Protein AF-A0A553RCW5-F1 (afdb_monomer)

Sequence (327 aa):
MVTLSLAHLLLARPAFRVLSLTDNYTSRGWFSVLAIMSCCDQRCGLITGAVIGVLIAALGGILIPVGDMVIEKTVFKETVLENGTLAFDTWTSVGTPIYRQFWIFDVQNAEDVQRTGEKPVLVQKGPYTYKIRFIPKRDITFNGNNTVSFLLPAGATFEPSMSVGTEEDVFTSLNLAVAGLYGMLGHKMANILIERVKANLFQNRTVKELLWGYKDPVLNTMIGVFYPYNDTTDGPYTVFTGYDDIQKVATIERWQGESSLKYWNNSYCDMINGTGKLITFNLKWLLFPPLPGQERDPILLFFRYLQILSDKHVDVELSRVHSSLKS

Secondary structure (DSSP, 8-state):
-----S-SSS-------------------S--SS---S---HHHHHHHHHHHHHHHHHHHHHHHHHHHHHHHHHHHHHHS--TT-HHHHHHHS-SS-EEEEEEEEEETTHHHHHHH-PPPPEEEEEEEEEEE--SPPEEEEEETTTEEEEEEE--EEE-GGGSSS-TT-EEEEE-HHHHHHHHHS-HHHHHHHHHHHT--SEEEEEHHHHHH-EE-TTT-SEE-TT-S-TT-EEEEEEEE-SSS-GGGTTBEEEETTBSB-SSSSSTTTTB--SB-TTTS--HHHHH-PPPTT---PPEEETTTTEEEPP------------SSS--

Solvent-accessible surface area (backbone atoms only — not comparable to full-atom values): 19979 Å² total; per-residue (Å²): 140,84,83,88,79,94,81,79,86,86,84,81,82,89,79,89,77,92,79,86,88,86,83,91,81,89,78,90,88,83,81,76,85,80,63,70,79,75,88,66,55,81,64,50,57,52,51,53,51,49,52,51,51,51,52,51,51,52,50,48,67,50,46,52,61,53,48,52,54,52,50,50,52,52,52,53,62,39,56,20,54,43,96,92,20,66,39,28,53,48,65,40,40,58,92,65,91,43,74,48,72,43,71,48,63,29,44,76,43,57,66,47,32,72,74,75,65,46,85,80,45,70,45,80,48,60,40,48,26,24,45,30,64,80,57,48,57,37,80,75,43,81,45,98,81,49,28,36,33,31,31,42,50,36,49,74,43,81,36,64,94,67,24,75,59,61,56,75,48,73,36,36,36,77,25,64,69,59,59,46,36,52,74,76,31,60,63,71,61,29,50,56,52,37,63,74,68,66,62,56,67,55,41,78,40,27,47,45,31,49,42,61,32,37,76,37,88,87,76,74,40,78,49,29,80,45,45,85,40,67,87,37,67,50,60,47,35,29,22,30,18,18,74,89,44,65,91,43,40,51,21,42,59,26,50,67,86,33,59,49,59,86,85,47,102,37,76,79,64,14,44,56,61,41,34,39,45,89,82,38,68,59,57,64,68,76,76,44,78,78,66,93,87,67,81,75,75,70,42,34,36,83,94,56,79,42,78,46,72,85,86,76,94,76,88,81,79,91,76,81,94,81,85,86,88,84,131

Foldseek 3Di:
DDDDDPDPDPDDDDDDDDDDDDDDDDDDDPCPPPPPDPDDDPVVVVVVVVVVVVVVVVVVVVCVVVVVVVCVVVLLVQCFCDPPHPNVVCLQAPPDWDKDWDKDWFWDPQVCCQPVVDDTDTDIAKGFMWTWRRHGWPPWDQDPVQKIWTKRAFDIDTDCVRMPDDQQDKGKDFDPVLVVLVVVDPPVVSVVLCVVQVDGRIDIDGNCCAACWDQDPSVSDTDHPCPPGHRDMFFRWMAHRCNVHVVRHQWTCDGNNDQFAPPDPDRVFRGRGAHQCVSGVPSCVVSDDDDPPDQDAWHFHDPTTDTDHDDDDDDDPPPDPPPDPDD

Mean predicted aligned error: 15.26 Å

Nearest PDB structures (foldseek):
  5lgd-assembly1_A  TM=9.063E-01  e=6.378E-25  Homo sapiens
  4f7b-assembly3_D  TM=8.737E-01  e=7.182E-19  Homo sapiens
  4f7b-assembly4_F  TM=8.845E-01  e=2.208E-17  Homo sapiens
  4tw0-assembly2_B  TM=8.668E-01  e=1.038E-17  Homo sapiens
  4f7b-assembly3_C  TM=8.627E-01  e=4.696E-17  Homo sapiens

Structure (mmCIF, N/CA/C/O backbone):
data_AF-A0A553RCW5-F1
#
_entry.id   AF-A0A553RCW5-F1
#
loop_
_atom_site.group_PDB
_atom_site.id
_atom_site.type_symbol
_atom_site.label_atom_id
_atom_site.label_alt_id
_atom_site.label_comp_id
_atom_site.label_asym_id
_atom_site.label_entity_id
_atom_site.label_seq_id
_atom_site.pdbx_PDB_ins_code
_atom_site.Cartn_x
_atom_site.Cartn_y
_atom_site.Cartn_z
_atom_site.occupancy
_atom_site.B_iso_or_equiv
_atom_site.auth_seq_id
_atom_site.auth_comp_id
_atom_site.auth_asym_id
_atom_site.auth_atom_id
_atom_site.pdbx_PDB_model_num
ATOM 1 N N . MET A 1 1 ? -1.861 -4.013 -43.168 1.00 32.38 1 MET A N 1
ATOM 2 C CA . MET A 1 1 ? -1.764 -5.081 -44.190 1.00 32.38 1 MET A CA 1
ATOM 3 C C . MET A 1 1 ? -0.296 -5.467 -44.245 1.00 32.38 1 MET A C 1
ATOM 5 O O . MET A 1 1 ? 0.486 -4.615 -44.611 1.00 32.38 1 MET A O 1
ATOM 9 N N . VAL A 1 2 ? 0.186 -6.612 -43.778 1.00 31.73 2 VAL A N 1
ATOM 10 C CA . VAL A 1 2 ? -0.384 -7.961 -43.707 1.00 31.73 2 VAL A CA 1
ATOM 11 C C . VAL A 1 2 ? 0.092 -8.636 -42.411 1.00 31.73 2 VAL A C 1
ATOM 13 O O . VAL A 1 2 ? 1.212 -8.431 -41.959 1.00 31.73 2 VAL A O 1
ATOM 16 N N . THR A 1 3 ? -0.829 -9.377 -41.808 1.00 30.89 3 THR A N 1
ATOM 17 C CA . THR A 1 3 ? -0.732 -10.259 -40.640 1.00 30.89 3 THR A CA 1
ATOM 18 C C . THR A 1 3 ? -0.166 -11.644 -41.008 1.00 30.89 3 THR A C 1
ATOM 20 O O . THR A 1 3 ? -0.041 -11.954 -42.186 1.00 30.89 3 THR A O 1
ATOM 23 N N . LEU A 1 4 ? 0.030 -12.494 -39.985 1.00 30.92 4 LEU A N 1
ATOM 24 C CA . LEU A 1 4 ? 0.333 -13.944 -39.973 1.00 30.92 4 LEU 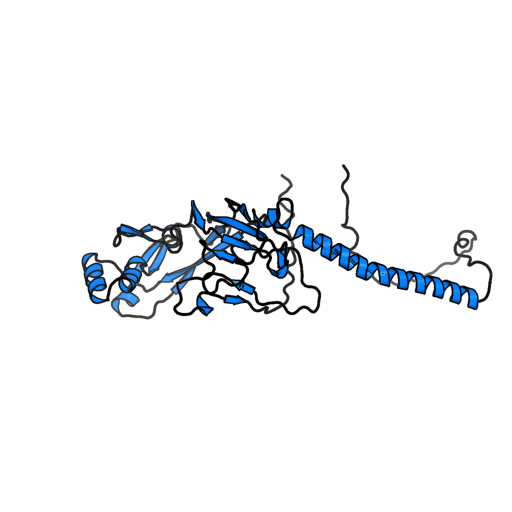A CA 1
ATOM 25 C C . LEU A 1 4 ? 1.820 -14.326 -39.889 1.00 30.92 4 LEU A C 1
ATOM 27 O O . LEU A 1 4 ? 2.643 -13.808 -40.621 1.00 30.92 4 LEU A O 1
ATOM 31 N N . SER A 1 5 ? 2.243 -15.318 -39.103 1.00 33.62 5 SER A N 1
ATOM 32 C CA . SER A 1 5 ? 1.632 -16.108 -38.023 1.00 33.62 5 SER A CA 1
ATOM 33 C C . SER A 1 5 ? 2.756 -17.018 -37.515 1.00 33.62 5 SER A C 1
ATOM 35 O O . SER A 1 5 ? 3.187 -17.918 -38.231 1.00 33.62 5 SER A O 1
ATOM 37 N N . LEU A 1 6 ? 3.247 -16.790 -36.296 1.00 29.03 6 LEU A N 1
ATOM 38 C CA . LEU A 1 6 ? 4.278 -17.613 -35.646 1.00 29.03 6 LEU A CA 1
ATOM 39 C C . LEU A 1 6 ? 3.663 -18.798 -34.864 1.00 29.03 6 LEU A C 1
ATOM 41 O O . LEU A 1 6 ? 4.222 -19.263 -33.878 1.00 29.03 6 LEU A O 1
ATOM 45 N N . ALA A 1 7 ? 2.479 -19.269 -35.271 1.00 30.03 7 ALA A N 1
ATOM 46 C CA . ALA A 1 7 ? 1.642 -20.182 -34.488 1.00 30.03 7 ALA A CA 1
ATOM 47 C C . ALA A 1 7 ? 1.600 -21.631 -35.016 1.00 30.03 7 ALA A C 1
ATOM 49 O O . ALA A 1 7 ? 0.604 -22.322 -34.817 1.00 30.03 7 ALA A O 1
ATOM 50 N N . HIS A 1 8 ? 2.635 -22.117 -35.712 1.00 31.48 8 HIS A N 1
ATOM 51 C CA . HIS A 1 8 ? 2.615 -23.468 -36.313 1.00 31.48 8 HIS A CA 1
ATOM 52 C C . HIS A 1 8 ? 3.785 -24.397 -35.963 1.00 31.48 8 HIS A C 1
ATOM 54 O O . HIS A 1 8 ? 3.904 -25.458 -36.564 1.00 31.48 8 HIS A O 1
ATOM 60 N N . LEU A 1 9 ? 4.619 -24.071 -34.969 1.00 31.52 9 LEU A N 1
ATOM 61 C CA . LEU A 1 9 ? 5.839 -24.851 -34.699 1.00 31.52 9 LEU A CA 1
ATOM 62 C C . LEU A 1 9 ? 5.860 -25.678 -33.403 1.00 31.52 9 LEU A C 1
ATOM 64 O O . LEU A 1 9 ? 6.899 -26.244 -33.087 1.00 31.52 9 LEU A O 1
ATOM 68 N N . LEU A 1 10 ? 4.746 -25.821 -32.671 1.00 30.84 10 LEU A N 1
ATOM 69 C CA . LEU A 1 10 ? 4.762 -26.507 -31.362 1.00 30.84 10 LEU A CA 1
ATOM 70 C C . LEU A 1 10 ? 3.730 -27.625 -31.142 1.00 30.84 10 LEU A C 1
ATOM 72 O O . LEU A 1 10 ? 3.484 -28.000 -30.000 1.00 30.84 10 LEU A O 1
ATOM 76 N N . LEU A 1 11 ? 3.169 -28.236 -32.190 1.00 35.81 11 LEU A N 1
ATOM 77 C CA . LEU A 1 11 ? 2.331 -29.433 -32.019 1.00 35.81 11 LEU A CA 1
ATOM 78 C C . LEU A 1 11 ? 2.599 -30.493 -33.092 1.00 35.81 11 LEU A C 1
ATOM 80 O O . LEU A 1 11 ? 1.848 -30.628 -34.051 1.00 35.81 11 LEU A O 1
ATOM 84 N N . ALA A 1 12 ? 3.635 -31.306 -32.888 1.00 29.41 12 ALA A N 1
ATOM 85 C CA . ALA A 1 12 ? 3.723 -32.621 -33.518 1.00 29.41 12 ALA A CA 1
ATOM 86 C C . ALA A 1 12 ? 4.446 -33.608 -32.587 1.00 29.41 12 ALA A C 1
ATOM 88 O O . ALA A 1 12 ? 5.670 -33.686 -32.548 1.00 29.41 12 ALA A O 1
ATOM 89 N N . ARG A 1 13 ? 3.664 -34.369 -31.809 1.00 33.19 13 ARG A N 1
ATOM 90 C CA . ARG A 1 13 ? 4.118 -35.608 -31.156 1.00 33.19 13 ARG A CA 1
ATOM 91 C C . ARG A 1 13 ? 4.344 -36.673 -32.242 1.00 33.19 13 ARG A C 1
ATOM 93 O O . ARG A 1 13 ? 3.462 -36.813 -33.090 1.00 33.19 13 ARG A O 1
ATOM 100 N N . PRO A 1 14 ? 5.418 -37.479 -32.222 1.00 32.50 14 PRO A N 1
ATOM 101 C CA . PRO A 1 14 ? 5.536 -38.587 -33.158 1.00 32.50 14 PRO A CA 1
ATOM 102 C C . PRO A 1 14 ? 4.739 -39.788 -32.629 1.00 32.50 14 PRO A C 1
ATOM 104 O O . PRO A 1 14 ? 5.109 -40.417 -31.639 1.00 32.50 14 PRO A O 1
ATOM 107 N N . ALA A 1 15 ? 3.622 -40.106 -33.284 1.00 31.73 15 ALA A N 1
ATOM 108 C CA . ALA A 1 15 ? 2.921 -41.371 -33.105 1.00 31.73 15 ALA A CA 1
ATOM 109 C C . ALA A 1 15 ? 3.567 -42.430 -34.013 1.00 31.73 15 ALA A C 1
ATOM 111 O O . ALA A 1 15 ? 3.466 -42.360 -35.236 1.00 31.73 15 ALA A O 1
ATOM 112 N N . PHE A 1 16 ? 4.230 -43.417 -33.412 1.00 30.61 16 PHE A N 1
ATOM 113 C CA . PHE A 1 16 ? 4.666 -44.633 -34.096 1.00 30.61 16 PHE A CA 1
ATOM 114 C C . PHE A 1 16 ? 3.436 -45.485 -34.445 1.00 30.61 16 PHE A C 1
ATOM 116 O O . PHE A 1 16 ? 2.698 -45.901 -33.551 1.00 30.61 16 PHE A O 1
ATOM 123 N N . ARG A 1 17 ? 3.222 -45.787 -35.732 1.00 26.34 17 ARG A N 1
ATOM 124 C CA . ARG A 1 17 ? 2.289 -46.840 -36.159 1.00 26.34 17 ARG A CA 1
ATOM 125 C C . ARG A 1 17 ? 2.885 -47.627 -37.321 1.00 26.34 17 ARG A C 1
ATOM 127 O O . ARG A 1 17 ? 3.104 -47.097 -38.404 1.00 26.34 17 ARG A O 1
ATOM 134 N N . VAL A 1 18 ? 3.161 -48.896 -37.046 1.00 34.53 18 VAL A N 1
ATOM 135 C CA . VAL A 1 18 ? 3.594 -49.922 -37.997 1.00 34.53 18 VAL A CA 1
ATOM 136 C C . VAL A 1 18 ? 2.397 -50.305 -38.869 1.00 34.53 18 VAL A C 1
ATOM 138 O O . VAL A 1 18 ? 1.350 -50.660 -38.331 1.00 34.53 18 VAL A O 1
ATOM 141 N N . LEU A 1 19 ? 2.546 -50.254 -40.194 1.00 27.91 19 LEU A N 1
ATOM 142 C CA . LEU A 1 19 ? 1.622 -50.881 -41.142 1.00 27.91 19 LEU A CA 1
ATOM 143 C C . LEU A 1 19 ? 2.425 -51.691 -42.165 1.00 27.91 19 LEU A C 1
ATOM 145 O O . LEU A 1 19 ? 3.356 -51.191 -42.793 1.00 27.91 19 LEU A O 1
ATOM 149 N N . SER A 1 20 ? 2.067 -52.969 -42.248 1.00 27.97 20 SER A N 1
ATOM 150 C CA . SER A 1 20 ? 2.643 -54.012 -43.090 1.00 27.97 20 SER A CA 1
ATOM 151 C C . SER A 1 20 ? 2.300 -53.813 -44.566 1.00 27.97 20 SER A C 1
ATOM 153 O O . SER A 1 20 ? 1.152 -53.535 -44.907 1.00 27.97 20 SER A O 1
ATOM 155 N N . LEU A 1 21 ? 3.291 -54.025 -45.430 1.00 30.61 21 LEU A N 1
ATOM 156 C CA . LEU A 1 21 ? 3.161 -54.067 -46.885 1.00 30.61 21 LEU A CA 1
ATOM 157 C C . LEU A 1 21 ? 2.676 -55.443 -47.358 1.00 30.61 21 LEU A C 1
ATOM 159 O O . LEU A 1 21 ? 3.329 -56.445 -47.077 1.00 30.61 21 LEU A O 1
ATOM 163 N N . THR A 1 22 ? 1.628 -55.460 -48.178 1.00 36.62 22 THR A N 1
ATOM 164 C CA . THR A 1 22 ? 1.432 -56.450 -49.248 1.00 36.62 22 THR A CA 1
ATOM 165 C C . THR A 1 22 ? 0.834 -55.724 -50.450 1.00 36.62 22 THR A C 1
ATOM 167 O O . THR A 1 22 ? -0.303 -55.272 -50.385 1.00 36.62 22 THR A O 1
ATOM 170 N N . ASP A 1 23 ? 1.630 -55.495 -51.496 1.00 30.03 23 ASP A N 1
ATOM 171 C CA . ASP A 1 23 ? 1.423 -56.141 -52.799 1.00 30.03 23 ASP A CA 1
ATOM 172 C C . ASP A 1 23 ? 2.327 -55.557 -53.896 1.00 30.03 23 ASP A C 1
ATOM 174 O O . ASP A 1 23 ? 2.522 -54.350 -54.043 1.00 30.03 23 ASP A O 1
ATOM 178 N N . ASN A 1 24 ? 2.895 -56.485 -54.663 1.00 31.73 24 ASN A N 1
ATOM 179 C CA . ASN A 1 24 ? 3.647 -56.279 -55.893 1.00 31.73 24 ASN A CA 1
ATOM 180 C C . ASN A 1 24 ? 2.725 -55.759 -57.006 1.00 31.73 24 ASN A C 1
ATOM 182 O O . ASN A 1 24 ? 1.732 -56.412 -57.303 1.00 31.73 24 ASN A O 1
ATOM 186 N N . TYR A 1 25 ? 3.132 -54.716 -57.734 1.00 29.50 25 TYR A N 1
ATOM 187 C CA . TYR A 1 25 ? 3.473 -54.859 -59.157 1.00 29.50 25 TYR A CA 1
ATOM 188 C C . TYR A 1 25 ? 4.199 -53.618 -59.698 1.00 29.50 25 TYR A C 1
ATOM 190 O O . TYR A 1 25 ? 3.931 -52.468 -59.365 1.00 29.50 25 TYR A O 1
ATOM 198 N N . THR A 1 26 ? 5.170 -53.931 -60.536 1.00 37.69 26 THR A N 1
ATOM 199 C CA . THR A 1 26 ? 6.136 -53.125 -61.273 1.00 37.69 26 THR A CA 1
ATOM 200 C C . THR A 1 26 ? 5.535 -52.038 -62.169 1.00 37.69 26 THR A C 1
ATOM 202 O O . THR A 1 26 ? 4.685 -52.326 -63.000 1.00 37.69 26 THR A O 1
ATOM 205 N N . SER A 1 27 ? 6.104 -50.825 -62.130 1.00 31.06 27 SER A N 1
ATOM 206 C CA . SER A 1 27 ? 6.389 -50.024 -63.336 1.00 31.06 27 SER A CA 1
ATOM 207 C C . SER A 1 27 ? 7.129 -48.726 -62.990 1.00 31.06 27 SER A C 1
ATOM 209 O O . SER A 1 27 ? 6.536 -47.740 -62.567 1.00 31.06 27 SER A O 1
ATOM 211 N N . ARG A 1 28 ? 8.450 -48.759 -63.202 1.00 43.09 28 ARG A N 1
ATOM 212 C CA . ARG A 1 28 ? 9.263 -47.724 -63.871 1.00 43.09 28 ARG A CA 1
ATOM 213 C C . ARG A 1 28 ? 8.712 -46.287 -63.852 1.00 43.09 28 ARG A C 1
ATOM 215 O O . ARG A 1 28 ? 7.772 -45.982 -64.578 1.00 43.09 28 ARG A O 1
ATOM 222 N N . GLY A 1 29 ? 9.424 -45.377 -63.178 1.00 37.19 29 GLY A N 1
ATOM 223 C CA . GLY A 1 29 ? 9.430 -43.975 -63.620 1.00 37.19 29 GLY A CA 1
ATOM 224 C C . GLY A 1 29 ? 9.689 -42.874 -62.594 1.00 37.19 29 GLY A C 1
ATOM 225 O O . GLY A 1 29 ? 9.772 -41.731 -63.017 1.00 37.19 29 GLY A O 1
ATOM 226 N N . TRP A 1 30 ? 9.794 -43.155 -61.290 1.00 32.03 30 TRP A N 1
ATOM 227 C CA . TRP A 1 30 ? 9.813 -42.077 -60.275 1.00 32.03 30 TRP A CA 1
ATOM 228 C C . TRP A 1 30 ? 10.927 -42.179 -59.214 1.00 32.03 30 TRP A C 1
ATOM 230 O O . TRP A 1 30 ? 10.931 -41.435 -58.240 1.00 32.03 30 TRP A O 1
ATOM 240 N N . PHE A 1 31 ? 11.935 -43.029 -59.436 1.00 32.47 31 PHE A N 1
ATOM 241 C CA . PHE A 1 31 ? 13.164 -43.095 -58.624 1.00 32.47 31 PHE A CA 1
ATOM 242 C C . PHE A 1 31 ? 14.377 -42.552 -59.392 1.00 32.47 31 PHE A C 1
ATOM 244 O O . PHE A 1 31 ? 15.394 -43.223 -59.540 1.00 32.47 31 PHE A O 1
ATOM 251 N N . SER A 1 32 ? 14.269 -41.336 -59.931 1.00 38.66 32 SER A N 1
ATOM 252 C CA . SER A 1 32 ? 15.338 -40.754 -60.762 1.00 38.66 32 SER A CA 1
ATOM 253 C C . SER A 1 32 ? 15.713 -39.318 -60.400 1.00 38.66 32 SER A C 1
ATOM 255 O O . SER A 1 32 ? 16.245 -38.602 -61.237 1.00 38.66 32 SER A O 1
ATOM 257 N N . VAL A 1 33 ? 15.499 -38.904 -59.145 1.00 41.56 33 VAL A N 1
ATOM 258 C CA . VAL A 1 33 ? 16.165 -37.702 -58.586 1.00 41.56 33 VAL A CA 1
ATOM 259 C C . VAL A 1 33 ? 16.952 -38.015 -57.301 1.00 41.56 33 VAL A C 1
ATOM 261 O O . VAL A 1 33 ? 17.732 -37.199 -56.830 1.00 41.56 33 VAL A O 1
ATOM 264 N N . LEU A 1 34 ? 16.854 -39.249 -56.790 1.00 45.16 34 LEU A N 1
ATOM 265 C CA . LEU A 1 34 ? 17.757 -39.810 -55.773 1.00 45.16 34 LEU A CA 1
ATOM 266 C C . LEU A 1 34 ? 18.680 -40.896 -56.356 1.00 45.16 34 LEU A C 1
ATOM 268 O O . LEU A 1 34 ? 19.167 -41.771 -55.645 1.00 45.16 34 LEU A O 1
ATOM 272 N N . ALA A 1 35 ? 18.945 -40.830 -57.664 1.00 37.47 35 ALA A N 1
ATOM 273 C CA . ALA A 1 35 ? 20.076 -41.519 -58.266 1.00 37.47 35 ALA A CA 1
ATOM 274 C C . ALA A 1 35 ? 21.318 -40.661 -58.018 1.00 37.47 35 ALA A C 1
ATOM 276 O O . ALA A 1 35 ? 21.657 -39.759 -58.781 1.00 37.47 35 ALA A O 1
ATOM 277 N N . ILE A 1 36 ? 21.920 -40.938 -56.867 1.00 46.19 36 ILE A N 1
ATOM 278 C CA . ILE A 1 36 ? 23.302 -40.658 -56.499 1.00 46.19 36 ILE A CA 1
ATOM 279 C C . ILE A 1 36 ? 24.164 -40.601 -57.763 1.00 46.19 36 ILE A C 1
ATOM 281 O O . ILE A 1 36 ? 24.245 -41.575 -58.514 1.00 46.19 36 ILE A O 1
ATOM 285 N N . MET A 1 37 ? 24.782 -39.437 -57.980 1.00 41.22 37 MET A N 1
ATOM 286 C CA . MET A 1 37 ? 25.930 -39.265 -58.862 1.00 41.22 37 MET A CA 1
ATOM 287 C C . MET A 1 37 ? 26.810 -40.515 -58.803 1.00 41.22 37 MET A C 1
ATOM 289 O O . MET A 1 37 ? 27.326 -40.877 -57.747 1.00 41.22 37 MET A O 1
ATOM 293 N N . SER A 1 38 ? 26.920 -41.167 -59.957 1.00 41.38 38 SER A N 1
ATOM 294 C CA . SER A 1 38 ? 27.776 -42.314 -60.230 1.00 41.38 38 SER A CA 1
ATOM 295 C C . SER A 1 38 ? 29.130 -42.185 -59.524 1.00 41.38 38 SER A C 1
ATOM 297 O O . SER A 1 38 ? 29.753 -41.127 -59.580 1.00 41.38 38 SER A O 1
ATOM 299 N N . CYS A 1 39 ? 29.547 -43.268 -58.860 1.00 49.22 39 CYS A N 1
ATOM 300 C CA . CYS A 1 39 ? 30.799 -43.445 -58.124 1.00 49.22 39 CYS A CA 1
ATOM 301 C C . CYS A 1 39 ? 31.926 -42.471 -58.506 1.00 49.22 39 CYS A C 1
ATOM 303 O O . CYS A 1 39 ? 32.577 -42.633 -59.535 1.00 49.22 39 CYS A O 1
ATOM 305 N N . CYS A 1 40 ? 32.231 -41.551 -57.595 1.00 56.09 40 CYS A N 1
ATOM 306 C CA . CYS A 1 40 ? 33.548 -40.945 -57.475 1.00 56.09 40 CYS A CA 1
ATOM 307 C C . CYS A 1 40 ? 33.958 -41.154 -56.012 1.00 56.09 40 CYS A C 1
ATOM 309 O O . CYS A 1 40 ? 33.403 -40.491 -55.148 1.00 56.09 40 CYS A O 1
ATOM 311 N N . ASP A 1 41 ? 34.789 -42.175 -55.763 1.00 58.91 41 ASP A N 1
ATOM 312 C CA . ASP A 1 41 ? 35.459 -42.583 -54.509 1.00 58.91 41 ASP A CA 1
ATOM 313 C C . ASP A 1 41 ? 34.658 -42.447 -53.182 1.00 58.91 41 ASP A C 1
ATOM 315 O O . ASP A 1 41 ? 34.273 -41.359 -52.763 1.00 58.91 41 ASP A O 1
ATOM 319 N N . GLN A 1 42 ? 34.478 -43.534 -52.416 1.00 61.91 42 GLN A N 1
ATOM 320 C CA . GLN A 1 42 ? 33.882 -43.487 -51.061 1.00 61.91 42 GLN A CA 1
ATOM 321 C C . GLN A 1 42 ? 34.595 -42.460 -50.155 1.00 61.91 42 GLN A C 1
ATOM 323 O O . GLN A 1 42 ? 33.987 -41.876 -49.255 1.00 61.91 42 GLN A O 1
ATOM 328 N N . ARG A 1 43 ? 35.871 -42.178 -50.449 1.00 67.69 43 ARG A N 1
ATOM 329 C CA . ARG A 1 43 ? 36.647 -41.096 -49.836 1.00 67.69 43 ARG A CA 1
ATOM 330 C C . ARG A 1 43 ? 36.150 -39.695 -50.214 1.00 67.69 43 ARG A C 1
ATOM 332 O O . ARG A 1 43 ? 36.101 -38.842 -49.337 1.00 67.69 43 ARG A O 1
ATOM 339 N N . CYS A 1 44 ? 35.738 -39.438 -51.456 1.00 66.06 44 CYS A N 1
ATOM 340 C CA . CYS A 1 44 ? 35.236 -38.129 -51.893 1.00 66.06 44 CYS A CA 1
ATOM 341 C C . CYS A 1 44 ? 33.916 -37.753 -51.210 1.00 66.06 44 CYS A C 1
ATOM 343 O O . CYS A 1 44 ? 33.783 -36.622 -50.753 1.00 66.06 44 CYS A O 1
ATOM 345 N N . GLY A 1 45 ? 32.978 -38.694 -51.051 1.00 73.12 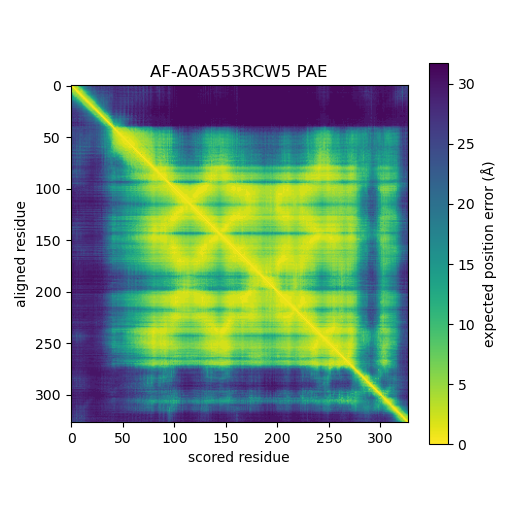45 GLY A N 1
ATOM 346 C CA . GLY A 1 45 ? 31.729 -38.442 -50.316 1.00 73.12 45 GLY A CA 1
ATOM 347 C C . GLY A 1 45 ? 31.959 -38.110 -48.834 1.00 73.12 45 GLY A C 1
ATOM 348 O O . GLY A 1 45 ? 31.344 -37.187 -48.298 1.00 73.12 45 GLY A O 1
ATOM 349 N N . LEU A 1 46 ? 32.902 -38.810 -48.189 1.00 78.06 46 LEU A N 1
ATOM 350 C CA . LEU A 1 46 ? 33.337 -38.528 -46.815 1.00 78.06 46 LEU A CA 1
ATOM 351 C C . LEU A 1 46 ? 34.006 -37.151 -46.690 1.00 78.06 46 LEU A C 1
ATOM 353 O O . LEU A 1 46 ? 33.715 -36.419 -45.746 1.00 78.06 46 LEU A O 1
ATOM 357 N N . ILE A 1 47 ? 34.856 -36.774 -47.650 1.00 82.88 47 ILE A N 1
ATOM 358 C CA . ILE A 1 47 ? 35.522 -35.464 -47.676 1.00 82.88 47 ILE A CA 1
ATOM 359 C C . ILE A 1 47 ? 34.493 -34.340 -47.851 1.00 82.88 47 ILE A C 1
ATOM 361 O O . ILE A 1 47 ? 34.517 -33.374 -47.093 1.00 82.88 47 ILE A O 1
ATOM 365 N N . THR A 1 48 ? 33.548 -34.465 -48.788 1.00 83.19 48 THR A N 1
ATOM 366 C CA . THR A 1 48 ? 32.501 -33.451 -48.995 1.00 83.19 48 THR A CA 1
ATOM 367 C C . THR A 1 48 ? 31.596 -33.310 -47.769 1.00 83.19 48 THR A C 1
ATOM 369 O O . THR A 1 48 ? 31.309 -32.188 -47.351 1.00 83.19 48 THR A O 1
ATOM 372 N N . GLY A 1 49 ? 31.200 -34.423 -47.141 1.00 84.81 49 GLY A N 1
ATOM 373 C CA . GLY A 1 49 ? 30.424 -34.403 -45.898 1.00 84.81 49 GLY A CA 1
ATOM 374 C C . GLY A 1 49 ? 31.172 -33.740 -44.737 1.00 84.81 49 GLY A C 1
ATOM 375 O O . GLY A 1 49 ? 30.591 -32.928 -44.019 1.00 84.81 49 GLY A O 1
ATOM 376 N N . ALA A 1 50 ? 32.471 -34.018 -44.587 1.00 86.88 50 ALA A N 1
ATOM 377 C CA . ALA A 1 5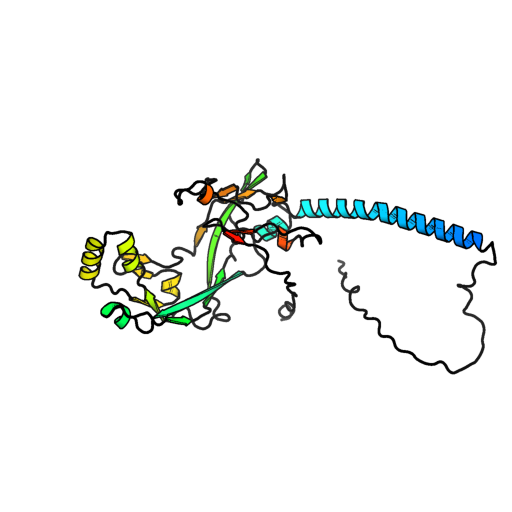0 ? 33.310 -33.400 -43.561 1.00 86.88 50 ALA A CA 1
ATOM 378 C C . ALA A 1 50 ? 33.464 -31.885 -43.772 1.00 86.88 50 ALA A C 1
ATOM 380 O O . ALA A 1 50 ? 33.342 -31.122 -42.817 1.00 86.88 50 ALA A O 1
ATOM 381 N N . VAL A 1 51 ? 33.663 -31.435 -45.016 1.00 89.62 51 VAL A N 1
ATOM 382 C CA . VAL A 1 51 ? 33.758 -30.002 -45.344 1.00 89.62 51 VAL A CA 1
ATOM 383 C C . VAL A 1 51 ? 32.450 -29.278 -45.021 1.00 89.62 51 VAL A C 1
ATOM 385 O O . VAL A 1 51 ? 32.476 -28.231 -44.380 1.00 89.62 51 VAL A O 1
ATOM 388 N N . ILE A 1 52 ? 31.298 -29.847 -45.391 1.00 89.94 52 ILE A N 1
ATOM 389 C CA . ILE A 1 52 ? 29.985 -29.268 -45.067 1.00 89.94 52 ILE A CA 1
ATOM 390 C C . ILE A 1 52 ? 29.756 -29.245 -43.550 1.00 89.94 52 ILE A C 1
ATOM 392 O O . ILE A 1 52 ? 29.305 -28.234 -43.016 1.00 89.94 52 ILE A O 1
ATOM 396 N N . GLY A 1 53 ? 30.112 -30.320 -42.841 1.00 90.88 53 GLY A N 1
ATOM 397 C CA . GLY A 1 53 ? 30.012 -30.387 -41.382 1.00 90.88 53 GLY A CA 1
ATOM 398 C C . GLY A 1 53 ? 30.850 -29.315 -40.681 1.00 90.88 53 GLY A C 1
ATOM 399 O O . GLY A 1 53 ? 30.349 -28.641 -39.784 1.00 90.88 53 GLY A O 1
ATOM 400 N N . VAL A 1 54 ? 32.089 -29.094 -41.133 1.00 92.88 54 VAL A N 1
ATOM 401 C CA . VAL A 1 54 ? 32.964 -28.026 -40.619 1.00 92.88 54 VAL A CA 1
ATOM 402 C C . VAL A 1 54 ? 32.388 -26.642 -40.921 1.00 92.88 54 VAL A C 1
ATOM 404 O O . VAL A 1 54 ? 32.407 -25.782 -40.045 1.00 92.88 54 VAL A O 1
ATOM 407 N N . LEU A 1 55 ? 31.827 -26.423 -42.114 1.00 91.69 55 LEU A N 1
ATOM 408 C CA . LEU A 1 55 ? 31.188 -25.152 -42.469 1.00 91.69 55 LEU A CA 1
ATOM 409 C C . LEU A 1 55 ? 29.959 -24.861 -41.598 1.00 91.69 55 LEU A C 1
ATOM 411 O O . LEU A 1 55 ? 29.806 -23.738 -41.125 1.00 91.69 55 LEU A O 1
ATOM 415 N N . ILE A 1 56 ? 29.113 -25.862 -41.338 1.00 90.56 56 ILE A N 1
ATOM 416 C CA . ILE A 1 56 ? 27.947 -25.721 -40.451 1.00 90.56 56 ILE A CA 1
ATOM 417 C C . ILE A 1 56 ? 28.393 -25.482 -39.005 1.00 90.56 56 ILE A C 1
ATOM 419 O O . ILE A 1 56 ? 27.834 -24.618 -38.336 1.00 90.56 56 ILE A O 1
ATOM 423 N N . ALA A 1 57 ? 29.412 -26.199 -38.525 1.00 91.19 57 ALA A N 1
ATOM 424 C CA . ALA A 1 57 ? 29.949 -26.009 -37.179 1.00 91.19 57 ALA A CA 1
ATOM 425 C C . ALA A 1 57 ? 30.583 -24.619 -37.003 1.00 91.19 57 ALA A C 1
ATOM 427 O O . ALA A 1 57 ? 30.356 -23.969 -35.986 1.00 91.19 57 ALA A O 1
ATOM 428 N N . ALA A 1 58 ? 31.319 -24.130 -38.005 1.00 90.81 58 ALA A N 1
ATOM 429 C CA . ALA A 1 58 ? 31.879 -22.781 -38.010 1.00 90.81 58 ALA A CA 1
ATOM 430 C C . ALA A 1 58 ? 30.775 -21.714 -38.051 1.00 90.81 58 ALA A C 1
ATOM 432 O O . ALA A 1 58 ? 30.823 -20.748 -37.294 1.00 90.81 58 ALA A O 1
ATOM 433 N N . LEU A 1 59 ? 29.746 -21.915 -38.880 1.00 89.75 59 LEU A N 1
ATOM 434 C CA . LEU A 1 59 ? 28.594 -21.021 -38.950 1.00 89.75 59 LEU A CA 1
ATOM 435 C C . LEU A 1 59 ? 27.827 -20.991 -37.620 1.00 89.75 59 LEU A C 1
ATOM 437 O O . LEU A 1 59 ? 27.499 -19.913 -37.139 1.00 89.75 59 LEU A O 1
ATOM 441 N N . GLY A 1 60 ? 27.593 -22.148 -36.994 1.00 87.38 60 GLY A N 1
ATOM 442 C CA . GLY A 1 60 ? 26.980 -22.245 -35.667 1.00 87.38 60 GLY A CA 1
ATOM 443 C C . GLY A 1 60 ? 27.828 -21.577 -34.582 1.00 87.38 60 GLY A C 1
ATOM 444 O O . GLY A 1 60 ? 27.304 -20.798 -33.791 1.00 87.38 60 GLY A O 1
ATOM 445 N N . GLY A 1 61 ? 29.145 -21.799 -34.598 1.00 88.44 61 GLY A N 1
ATOM 446 C CA . GLY A 1 61 ? 30.089 -21.170 -33.672 1.00 88.44 61 GLY A CA 1
ATOM 447 C C . GLY A 1 61 ? 30.150 -19.643 -33.785 1.00 88.44 61 GLY A C 1
ATOM 448 O O . GLY A 1 61 ? 30.451 -18.984 -32.797 1.00 88.44 61 GLY A O 1
ATOM 449 N N . ILE A 1 62 ? 29.827 -19.073 -34.952 1.00 88.75 62 ILE A N 1
ATOM 450 C CA . ILE A 1 62 ? 29.717 -17.619 -35.160 1.00 88.75 62 ILE A CA 1
ATOM 451 C C . ILE A 1 62 ? 28.309 -17.112 -34.817 1.00 88.75 62 ILE A C 1
ATOM 453 O O . ILE A 1 62 ? 28.167 -16.068 -34.184 1.00 88.75 62 ILE A O 1
ATOM 457 N N . LEU A 1 63 ? 27.258 -17.829 -35.222 1.00 86.75 63 LEU A N 1
ATOM 458 C CA . LEU A 1 63 ? 25.872 -17.394 -35.033 1.00 86.75 63 LEU A CA 1
ATOM 459 C C . LEU A 1 63 ? 25.434 -17.395 -33.569 1.00 86.75 63 LEU A C 1
ATOM 461 O O . LEU A 1 63 ? 24.657 -16.522 -33.205 1.00 86.75 63 LEU A O 1
ATOM 465 N N . ILE A 1 64 ? 25.919 -18.324 -32.740 1.00 85.94 64 ILE A N 1
ATOM 466 C CA . ILE A 1 64 ? 25.591 -18.364 -31.304 1.00 85.94 64 ILE A CA 1
ATOM 467 C C . ILE A 1 64 ? 26.023 -17.062 -30.597 1.00 85.94 64 ILE A C 1
ATOM 469 O O . ILE A 1 64 ? 25.144 -16.344 -30.125 1.00 85.94 64 ILE A O 1
ATOM 473 N N . PRO A 1 65 ? 27.312 -16.660 -30.593 1.00 87.00 65 PRO A N 1
ATOM 474 C CA . PRO A 1 65 ? 27.730 -15.437 -29.906 1.00 87.00 65 PRO A CA 1
ATOM 475 C C . PRO A 1 65 ? 27.161 -14.165 -30.549 1.00 87.00 65 PRO A C 1
ATOM 477 O O . PRO A 1 65 ? 26.888 -13.190 -29.854 1.00 87.00 65 PRO A O 1
ATOM 480 N N . VAL A 1 66 ? 26.957 -14.147 -31.873 1.00 85.44 66 VAL A N 1
ATOM 481 C CA . VAL A 1 66 ? 26.321 -13.001 -32.548 1.00 85.44 66 VAL A CA 1
ATOM 482 C C . VAL A 1 66 ? 24.843 -12.894 -32.177 1.00 85.44 66 VAL A C 1
ATOM 484 O O . VAL A 1 66 ? 24.360 -11.789 -31.937 1.00 85.44 66 VAL A O 1
ATOM 487 N N . GLY A 1 67 ? 24.138 -14.022 -32.102 1.00 80.25 67 GLY A N 1
ATOM 488 C CA . GLY A 1 67 ? 22.758 -14.095 -31.639 1.00 80.25 67 GLY A CA 1
ATOM 489 C C . GLY A 1 67 ? 22.628 -13.565 -30.218 1.00 80.25 67 GLY A C 1
ATOM 490 O O . GLY A 1 67 ? 21.824 -12.663 -29.991 1.00 80.25 67 GLY A O 1
ATOM 491 N N . ASP A 1 68 ? 23.482 -14.032 -29.306 1.00 78.81 68 ASP A N 1
ATOM 492 C CA . ASP A 1 68 ? 23.495 -13.585 -27.910 1.00 78.81 68 ASP A CA 1
ATOM 493 C C . ASP A 1 68 ? 23.740 -12.072 -27.799 1.00 78.81 68 ASP A C 1
ATOM 495 O O . ASP A 1 68 ? 22.982 -11.378 -27.125 1.00 78.81 68 ASP A O 1
ATOM 499 N N . MET A 1 69 ? 24.710 -11.519 -28.540 1.00 79.31 69 MET A N 1
ATOM 500 C CA . MET A 1 69 ? 24.969 -10.069 -28.552 1.00 79.31 69 MET A CA 1
ATOM 501 C C . MET A 1 69 ? 23.794 -9.242 -29.087 1.00 79.31 69 MET A C 1
ATOM 503 O O . MET A 1 69 ? 23.543 -8.135 -28.607 1.00 79.31 69 MET A O 1
ATOM 507 N N . VAL A 1 70 ? 23.114 -9.717 -30.134 1.00 79.44 70 VAL A N 1
ATOM 508 C CA . VAL A 1 70 ? 21.961 -9.006 -30.707 1.00 79.44 70 VAL A CA 1
ATOM 509 C C . VAL A 1 70 ? 20.788 -9.059 -29.737 1.00 79.44 70 VAL A C 1
ATOM 511 O O . VAL A 1 70 ? 20.165 -8.026 -29.497 1.00 79.44 70 VAL A O 1
ATOM 514 N N . ILE A 1 71 ? 20.530 -10.229 -29.147 1.00 76.06 71 ILE A N 1
ATOM 515 C CA . ILE A 1 71 ? 19.491 -10.405 -28.136 1.00 76.06 71 ILE A CA 1
ATOM 516 C C . ILE A 1 71 ? 19.775 -9.469 -26.968 1.00 76.06 71 ILE A C 1
ATOM 518 O O . ILE A 1 71 ? 18.932 -8.630 -26.687 1.00 76.06 71 ILE A O 1
ATOM 522 N N . GLU A 1 72 ? 20.962 -9.521 -26.361 1.00 74.75 72 GLU A N 1
ATOM 523 C CA . GLU A 1 72 ? 21.326 -8.693 -25.206 1.00 74.75 72 GLU A CA 1
ATOM 524 C C . GLU A 1 72 ? 21.164 -7.192 -25.487 1.00 74.75 72 GLU A C 1
ATOM 526 O O . GLU A 1 72 ? 20.594 -6.470 -24.671 1.00 74.75 72 GLU A O 1
ATOM 531 N N . LYS A 1 73 ? 21.574 -6.711 -26.668 1.00 75.44 73 LYS A N 1
ATOM 532 C CA . LYS A 1 73 ? 21.416 -5.296 -27.046 1.00 75.44 73 LYS A CA 1
ATOM 533 C C . LYS A 1 73 ? 19.960 -4.883 -27.235 1.00 75.44 73 LYS A C 1
ATOM 535 O O . LYS A 1 73 ? 19.581 -3.790 -26.815 1.00 75.44 73 LYS A O 1
ATOM 540 N N . THR A 1 74 ? 19.146 -5.720 -27.875 1.00 74.12 74 THR A N 1
ATOM 541 C CA . THR A 1 74 ? 17.713 -5.445 -28.057 1.00 74.12 74 THR A CA 1
ATOM 542 C C . THR A 1 74 ? 16.982 -5.485 -26.718 1.00 74.12 74 THR A C 1
ATOM 544 O O . THR A 1 74 ? 16.202 -4.590 -26.411 1.00 74.12 74 THR A O 1
ATOM 547 N N . VAL A 1 75 ? 17.298 -6.481 -25.897 1.00 71.56 75 VAL A N 1
ATOM 548 C CA . VAL A 1 75 ? 16.840 -6.646 -24.517 1.00 71.56 75 VAL A CA 1
ATOM 549 C C . VAL A 1 75 ? 17.158 -5.411 -23.689 1.00 71.56 75 VAL A C 1
ATOM 551 O O . VAL A 1 75 ? 16.258 -4.838 -23.081 1.00 71.56 75 VAL A O 1
ATOM 554 N N . PHE A 1 76 ? 18.408 -4.959 -23.701 1.00 72.06 76 PHE A N 1
ATOM 555 C CA . PHE A 1 76 ? 18.830 -3.777 -22.964 1.00 72.06 76 PHE A CA 1
ATOM 556 C C . PHE A 1 76 ? 18.031 -2.545 -23.400 1.00 72.06 76 PHE A C 1
ATOM 558 O O . PHE A 1 76 ? 17.444 -1.858 -22.570 1.00 72.06 76 PHE A O 1
ATOM 565 N N . LYS A 1 77 ? 17.914 -2.318 -24.713 1.00 72.31 77 LYS A N 1
ATOM 566 C CA . LYS A 1 77 ? 17.210 -1.155 -25.261 1.00 72.31 77 LYS A CA 1
ATOM 567 C C . LYS A 1 77 ? 15.720 -1.114 -24.897 1.00 72.31 77 LYS A C 1
ATOM 569 O O . LYS A 1 77 ? 15.194 -0.038 -24.646 1.00 72.31 77 LYS A O 1
ATOM 574 N N . GLU A 1 78 ? 15.049 -2.261 -24.848 1.00 74.75 78 GLU A N 1
ATOM 575 C CA . GLU A 1 78 ? 13.613 -2.328 -24.537 1.00 74.75 78 GLU A CA 1
ATOM 576 C C . GLU A 1 78 ? 13.301 -2.310 -23.033 1.00 74.75 78 GLU A C 1
ATOM 578 O O . GLU A 1 78 ? 12.134 -2.194 -22.651 1.00 74.75 78 GLU A O 1
ATOM 583 N N . THR A 1 79 ? 14.317 -2.431 -22.169 1.00 76.00 79 THR A N 1
ATOM 584 C CA . THR A 1 79 ? 14.115 -2.611 -20.717 1.00 76.00 79 THR A CA 1
ATOM 585 C C . THR A 1 79 ? 14.600 -1.496 -19.826 1.00 76.00 79 THR A C 1
ATOM 587 O O . THR A 1 79 ? 14.246 -1.463 -18.646 1.00 76.00 79 THR A O 1
ATOM 590 N N . VAL A 1 80 ? 15.297 -0.525 -20.403 1.00 85.38 80 VAL A N 1
ATOM 591 C CA . VAL A 1 80 ? 15.516 0.770 -19.770 1.00 85.38 80 VAL A CA 1
ATOM 592 C C . VAL A 1 80 ? 14.185 1.520 -19.661 1.00 85.38 80 VAL A C 1
ATOM 594 O O . VAL A 1 80 ? 13.346 1.490 -20.565 1.00 85.38 80 VAL A O 1
ATOM 597 N N . LEU A 1 81 ? 13.988 2.216 -18.541 1.00 87.62 81 LEU A N 1
ATOM 598 C CA . LEU A 1 81 ? 12.906 3.185 -18.392 1.00 87.62 81 LEU A CA 1
ATOM 599 C C . LEU A 1 81 ? 13.263 4.437 -19.195 1.00 87.62 81 LEU A C 1
ATOM 601 O O . LEU A 1 81 ? 13.973 5.307 -18.699 1.00 87.62 81 LEU A O 1
ATOM 605 N N . GLU A 1 82 ? 12.776 4.514 -20.428 1.00 87.62 82 GLU A N 1
ATOM 606 C CA . GLU A 1 82 ? 12.958 5.649 -21.330 1.00 87.62 82 GLU A CA 1
ATOM 607 C C . GLU A 1 82 ? 11.700 5.820 -22.192 1.00 87.62 82 GLU A C 1
ATOM 609 O O . GLU A 1 82 ? 11.007 4.853 -22.504 1.00 87.62 82 GLU A O 1
ATOM 614 N N . ASN A 1 83 ? 11.378 7.057 -22.577 1.00 87.12 83 ASN A N 1
ATOM 615 C CA . ASN A 1 83 ? 10.216 7.322 -23.424 1.00 87.12 83 ASN A CA 1
ATOM 616 C C . ASN A 1 83 ? 10.288 6.522 -24.737 1.00 87.12 83 ASN A C 1
ATOM 618 O O . ASN A 1 83 ? 11.232 6.668 -25.511 1.00 87.12 83 ASN A O 1
ATOM 622 N N . GLY A 1 84 ? 9.247 5.733 -25.010 1.00 83.31 84 GLY A N 1
ATOM 623 C CA . GLY A 1 84 ? 9.140 4.907 -26.215 1.00 83.31 84 GLY A CA 1
ATOM 624 C C . GLY A 1 84 ? 9.620 3.463 -26.054 1.00 83.31 84 GLY A C 1
ATOM 625 O O . GLY A 1 84 ? 9.509 2.707 -27.017 1.00 83.31 84 GLY A O 1
ATOM 626 N N . THR A 1 85 ? 10.117 3.063 -24.876 1.00 84.38 85 THR A N 1
ATOM 627 C CA . THR A 1 85 ? 10.397 1.650 -24.575 1.00 84.38 85 THR A CA 1
ATOM 628 C C . THR A 1 85 ? 9.153 0.941 -24.043 1.00 84.38 85 THR A C 1
ATOM 630 O O . THR A 1 85 ? 8.345 1.519 -23.308 1.00 84.38 85 THR A O 1
ATOM 633 N N . LEU A 1 86 ? 9.020 -0.357 -24.343 1.00 82.06 86 LEU A N 1
ATOM 634 C CA . LEU A 1 86 ? 7.926 -1.180 -23.809 1.00 82.06 86 LEU A CA 1
ATOM 635 C C . LEU A 1 86 ? 7.920 -1.211 -22.269 1.00 82.06 86 LEU A C 1
ATOM 637 O O . LEU A 1 86 ? 6.858 -1.246 -21.632 1.00 82.06 86 LEU A O 1
ATOM 641 N N . ALA A 1 87 ? 9.111 -1.206 -21.663 1.00 82.50 87 ALA A N 1
ATOM 642 C CA . ALA A 1 87 ? 9.258 -1.178 -20.218 1.00 82.50 87 ALA A CA 1
ATOM 643 C C . ALA A 1 87 ? 8.694 0.103 -19.601 1.00 82.50 87 ALA A C 1
ATOM 645 O O . ALA A 1 87 ? 8.017 0.024 -18.576 1.00 82.50 87 ALA A O 1
ATOM 646 N N . PHE A 1 88 ? 8.916 1.262 -20.223 1.00 86.50 88 PHE A N 1
ATOM 647 C CA . PHE A 1 88 ? 8.389 2.529 -19.730 1.00 86.50 88 PHE A CA 1
ATOM 648 C C . PHE A 1 88 ? 6.861 2.605 -19.817 1.00 86.50 88 PHE A C 1
ATOM 650 O O . PHE A 1 88 ? 6.215 3.031 -18.855 1.00 86.50 88 PHE A O 1
ATOM 657 N N . ASP A 1 89 ? 6.270 2.125 -20.912 1.00 85.88 89 ASP A N 1
ATOM 658 C CA . ASP A 1 89 ? 4.813 2.110 -21.086 1.00 85.88 89 ASP A CA 1
ATOM 659 C C . ASP A 1 89 ? 4.136 1.222 -20.032 1.00 85.88 89 ASP A C 1
ATOM 661 O O . ASP A 1 89 ? 3.226 1.657 -19.318 1.00 85.88 89 ASP A O 1
ATOM 665 N N . THR A 1 90 ? 4.654 0.002 -19.857 1.00 84.19 90 THR A N 1
ATOM 666 C CA . THR A 1 90 ? 4.158 -0.966 -18.861 1.00 84.19 90 THR A CA 1
ATOM 667 C C . THR A 1 90 ? 4.389 -0.483 -17.427 1.00 84.19 90 THR A C 1
ATOM 669 O O . THR A 1 90 ? 3.593 -0.747 -16.521 1.00 84.19 90 THR A O 1
ATOM 672 N N . TRP A 1 91 ? 5.492 0.229 -17.193 1.00 85.06 91 TRP A N 1
ATOM 673 C CA . TRP A 1 91 ? 5.803 0.823 -15.900 1.00 85.06 91 TRP A CA 1
ATOM 674 C C . TRP A 1 91 ? 4.871 1.979 -15.557 1.00 85.06 91 TRP A C 1
ATOM 676 O O . TRP A 1 91 ? 4.453 2.096 -14.403 1.00 85.06 91 TRP A O 1
ATOM 686 N N . THR A 1 92 ? 4.540 2.820 -16.534 1.00 86.25 92 THR A N 1
ATOM 687 C CA . THR A 1 92 ? 3.680 3.992 -16.351 1.00 86.25 92 THR A CA 1
ATOM 688 C C . THR A 1 92 ? 2.243 3.580 -16.058 1.00 86.25 92 THR A C 1
ATOM 690 O O . THR A 1 92 ? 1.643 4.090 -15.105 1.00 86.25 92 THR A O 1
ATOM 693 N N . SER A 1 93 ? 1.710 2.628 -16.830 1.00 82.56 93 SER A N 1
ATOM 694 C CA . SER A 1 93 ? 0.361 2.091 -16.658 1.00 82.56 93 SER A CA 1
ATOM 695 C C . SER A 1 93 ? 0.366 0.571 -16.788 1.00 82.56 93 SER A C 1
ATOM 697 O O . SER A 1 93 ? 0.779 0.012 -17.803 1.00 82.56 93 SER A O 1
ATOM 699 N N . VAL A 1 94 ? -0.108 -0.115 -15.748 1.00 77.94 94 VAL A N 1
ATOM 700 C CA . VAL A 1 94 ? -0.129 -1.579 -15.724 1.00 77.94 94 VAL A CA 1
ATOM 701 C C . VAL A 1 94 ? -1.337 -2.068 -16.523 1.00 77.94 94 VAL A C 1
ATOM 703 O O . VAL A 1 94 ? -2.479 -1.806 -16.152 1.00 77.94 94 VAL A O 1
ATOM 706 N N . GLY A 1 95 ? -1.093 -2.813 -17.605 1.00 76.88 95 GLY A N 1
ATOM 707 C CA . GLY A 1 95 ? -2.162 -3.388 -18.436 1.00 76.88 95 GLY A CA 1
ATOM 708 C C . GLY A 1 95 ? -2.974 -4.496 -17.747 1.00 76.88 95 GLY A C 1
ATOM 709 O O . GLY A 1 95 ? -4.082 -4.814 -18.175 1.00 76.88 95 GLY A O 1
ATOM 710 N N . THR A 1 96 ? -2.448 -5.066 -16.662 1.00 83.44 96 THR A N 1
ATOM 711 C CA . THR A 1 96 ? -3.094 -6.130 -15.885 1.00 83.44 96 THR A CA 1
ATOM 712 C C . THR A 1 96 ? -3.775 -5.555 -14.640 1.00 83.44 96 THR A C 1
ATOM 714 O O . THR A 1 96 ? -3.125 -4.848 -13.866 1.00 83.44 96 THR A O 1
ATOM 717 N N . PRO A 1 97 ? -5.057 -5.872 -14.381 1.00 86.38 97 PRO A N 1
ATOM 718 C CA . PRO A 1 97 ? -5.728 -5.429 -13.166 1.00 86.38 97 PRO A CA 1
ATOM 719 C C . PRO A 1 97 ? -5.068 -6.045 -11.926 1.00 86.38 97 PRO A C 1
ATOM 721 O O . PRO A 1 97 ? -4.836 -7.251 -11.859 1.00 86.38 97 PRO A O 1
ATOM 724 N N . ILE A 1 98 ? -4.783 -5.207 -10.929 1.00 88.44 98 ILE A N 1
ATOM 725 C CA . ILE A 1 98 ? -4.215 -5.631 -9.649 1.00 88.44 98 ILE A CA 1
ATOM 726 C C . ILE A 1 98 ? -5.325 -5.586 -8.608 1.00 88.44 98 ILE A C 1
ATOM 728 O O . ILE A 1 98 ? -5.984 -4.560 -8.437 1.00 88.44 98 ILE A O 1
ATOM 732 N N . TYR A 1 99 ? -5.505 -6.684 -7.884 1.00 92.25 99 TYR A N 1
ATOM 733 C CA . TYR A 1 99 ? -6.510 -6.794 -6.836 1.00 92.25 99 TYR A CA 1
ATOM 734 C C . TYR A 1 99 ? -5.853 -6.868 -5.459 1.00 92.25 99 TYR A C 1
ATOM 736 O O . TYR A 1 99 ? -4.795 -7.474 -5.284 1.00 92.25 99 TYR A O 1
ATOM 744 N N . ARG A 1 100 ? -6.497 -6.258 -4.468 1.00 93.06 100 ARG A N 1
ATOM 745 C CA . ARG A 1 100 ? -6.185 -6.399 -3.048 1.00 93.06 100 ARG A CA 1
ATOM 746 C C . ARG A 1 100 ? -7.386 -7.019 -2.358 1.00 93.06 100 ARG A C 1
ATOM 748 O O . ARG A 1 100 ? -8.494 -6.510 -2.480 1.00 93.06 100 ARG A O 1
ATOM 755 N N . GLN A 1 101 ? -7.148 -8.105 -1.640 1.00 95.38 101 GLN A N 1
ATOM 756 C CA . GLN A 1 101 ? -8.181 -8.842 -0.931 1.00 95.38 101 GLN A CA 1
ATOM 757 C C . GLN A 1 101 ? -7.988 -8.673 0.571 1.00 95.38 101 GLN A C 1
ATOM 759 O O . GLN A 1 101 ? -6.875 -8.829 1.077 1.00 95.38 101 GLN A O 1
ATOM 764 N N . PHE A 1 102 ? -9.067 -8.340 1.270 1.00 94.31 102 PHE A N 1
ATOM 765 C CA . PHE A 1 102 ? -9.072 -8.173 2.716 1.00 94.31 102 PHE A CA 1
ATOM 766 C C . PHE A 1 102 ? -9.820 -9.316 3.388 1.00 94.31 102 PHE A C 1
ATOM 768 O O . PHE A 1 102 ? -10.935 -9.659 2.996 1.00 94.31 102 PHE A O 1
ATOM 775 N N . TRP A 1 103 ? -9.213 -9.860 4.438 1.00 96.69 103 TRP A N 1
ATOM 776 C CA . TRP A 1 103 ? -9.873 -10.737 5.393 1.00 96.69 103 TRP A CA 1
ATOM 777 C C . TRP A 1 103 ? -9.870 -10.047 6.745 1.00 96.69 103 TRP A C 1
ATOM 779 O O . TRP A 1 103 ? -8.817 -9.621 7.220 1.00 96.69 103 TRP A O 1
ATOM 789 N N . ILE A 1 104 ? -11.048 -9.935 7.346 1.00 94.06 104 ILE A N 1
ATOM 790 C CA . ILE A 1 104 ? -11.250 -9.237 8.612 1.00 94.06 104 ILE A CA 1
ATOM 791 C C . ILE A 1 104 ? -11.590 -10.279 9.673 1.00 94.06 104 ILE A C 1
ATOM 793 O O . ILE A 1 104 ? -12.325 -11.232 9.409 1.00 94.06 104 ILE A O 1
ATOM 797 N N . PHE A 1 105 ? -11.015 -10.118 10.862 1.00 95.62 105 PHE A N 1
ATOM 798 C CA . PHE A 1 105 ? -11.332 -10.941 12.023 1.00 95.62 105 PHE A CA 1
ATOM 799 C C . PHE A 1 105 ? -12.471 -10.293 12.811 1.00 95.62 105 PHE A C 1
ATOM 801 O O . PHE A 1 105 ? -12.293 -9.213 13.371 1.00 95.62 105 PHE A O 1
ATOM 808 N N . ASP A 1 106 ? -13.617 -10.966 12.850 1.00 96.50 106 ASP A N 1
ATOM 809 C CA . ASP A 1 106 ? -14.789 -10.588 13.634 1.00 96.50 106 ASP A CA 1
ATOM 810 C C . ASP A 1 106 ? -14.698 -11.163 15.054 1.00 96.50 106 ASP A C 1
ATOM 812 O O . ASP A 1 106 ? -14.563 -12.380 15.233 1.00 96.50 106 ASP A O 1
ATOM 816 N N . VAL A 1 107 ? -14.759 -10.301 16.068 1.00 97.25 107 VAL A N 1
ATOM 817 C CA . VAL A 1 107 ? -14.637 -10.682 17.483 1.00 97.25 107 VAL A CA 1
ATOM 818 C C . VAL A 1 107 ? -15.993 -11.139 18.022 1.00 97.25 107 VAL A C 1
ATOM 820 O O . VAL A 1 107 ? -16.911 -10.336 18.150 1.00 97.25 107 VAL A O 1
ATOM 823 N N . GLN A 1 108 ? -16.109 -12.414 18.400 1.00 97.56 108 GLN A N 1
ATOM 824 C CA . GLN A 1 108 ? -17.390 -13.008 18.814 1.00 97.56 108 GLN A CA 1
ATOM 825 C C . GLN A 1 108 ? -17.741 -12.758 20.290 1.00 97.56 108 GLN A C 1
ATOM 827 O O . GLN A 1 108 ? -18.913 -12.694 20.640 1.00 97.56 108 GLN A O 1
ATOM 832 N N . ASN A 1 109 ? -16.740 -12.618 21.165 1.00 96.62 109 ASN A N 1
ATOM 833 C CA . ASN A 1 109 ? -16.909 -12.469 22.618 1.00 96.62 109 ASN A CA 1
ATOM 834 C C . ASN A 1 109 ? -16.343 -11.135 23.142 1.00 96.62 109 ASN A C 1
ATOM 836 O O . ASN A 1 109 ? -15.632 -11.090 24.143 1.00 96.62 109 ASN A O 1
ATOM 840 N N . ALA A 1 110 ? -16.634 -10.031 22.447 1.00 95.31 110 ALA A N 1
ATOM 841 C CA . ALA A 1 110 ? -16.084 -8.709 22.764 1.00 95.31 110 ALA A CA 1
ATOM 842 C C . ALA A 1 110 ? -16.370 -8.240 24.207 1.00 95.31 110 ALA A C 1
ATOM 844 O O . ALA A 1 110 ? -15.494 -7.657 24.848 1.00 95.31 110 ALA A O 1
ATOM 845 N N . GLU A 1 111 ? -17.567 -8.516 24.736 1.00 94.00 111 GLU A N 1
ATOM 846 C CA . GLU A 1 111 ? -17.944 -8.134 26.105 1.00 94.00 111 GLU A CA 1
ATOM 847 C C . GLU A 1 111 ? -17.128 -8.881 27.167 1.00 94.00 111 GLU A C 1
ATOM 849 O O . GLU A 1 111 ? -16.642 -8.260 28.115 1.00 94.00 111 GLU A O 1
ATOM 854 N N . ASP A 1 112 ? -16.925 -10.188 26.993 1.00 94.94 112 ASP A N 1
ATOM 855 C CA . ASP A 1 112 ? -16.140 -11.005 27.922 1.00 94.94 112 ASP A CA 1
ATOM 856 C C . ASP A 1 112 ? -14.665 -10.593 27.885 1.00 94.94 112 ASP A C 1
ATOM 858 O O . ASP A 1 112 ? -14.041 -10.372 28.924 1.00 94.94 112 ASP A O 1
ATOM 862 N N . VAL A 1 113 ? -14.119 -10.334 26.693 1.00 93.75 113 VAL A N 1
ATOM 863 C CA . VAL A 1 113 ? -12.752 -9.808 26.559 1.00 93.75 113 VAL A CA 1
ATOM 864 C C . VAL A 1 113 ? -12.602 -8.473 27.298 1.00 93.75 113 VAL A C 1
ATOM 866 O O . VAL A 1 113 ? -11.617 -8.269 28.005 1.00 93.75 113 VAL A O 1
ATOM 869 N N . GLN A 1 114 ? -13.576 -7.566 27.176 1.00 90.12 114 GLN A N 1
ATOM 870 C CA . GLN A 1 114 ? -13.508 -6.249 27.812 1.00 90.12 114 GLN A CA 1
ATOM 871 C C . GLN A 1 114 ? -13.730 -6.299 29.334 1.00 90.12 114 GLN A C 1
ATOM 873 O O . GLN A 1 114 ? -13.113 -5.520 30.059 1.00 90.12 114 GLN A O 1
ATOM 878 N N . ARG A 1 115 ? -14.610 -7.177 29.832 1.00 91.19 115 ARG A N 1
ATOM 879 C CA . ARG A 1 115 ? -15.016 -7.208 31.248 1.00 91.19 115 ARG A CA 1
ATOM 880 C C . ARG A 1 115 ? -14.192 -8.172 32.098 1.00 91.19 115 ARG A C 1
ATOM 882 O O . ARG A 1 115 ? -13.836 -7.822 33.220 1.00 91.19 115 ARG A O 1
ATOM 889 N N . THR A 1 116 ? -13.950 -9.388 31.612 1.00 93.12 116 THR A N 1
ATOM 890 C CA . THR A 1 116 ? -13.292 -10.464 32.374 1.00 93.12 116 THR A CA 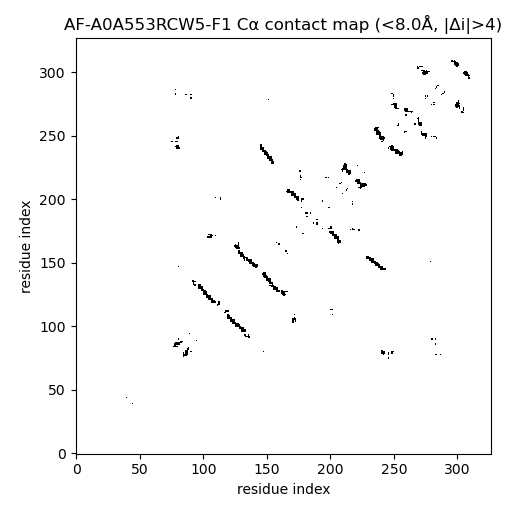1
ATOM 891 C C . THR A 1 116 ? -11.850 -10.699 31.929 1.00 93.12 116 THR A C 1
ATOM 893 O O . THR A 1 116 ? -11.101 -11.364 32.643 1.00 93.12 116 THR A O 1
ATOM 896 N N . GLY A 1 117 ? -11.428 -10.117 30.799 1.00 92.00 117 GLY A N 1
ATOM 897 C CA . GLY A 1 117 ? -10.092 -10.332 30.239 1.00 92.00 117 GLY A CA 1
ATOM 898 C C . GLY A 1 117 ? -9.944 -11.706 29.586 1.00 92.00 117 GLY A C 1
ATOM 899 O O . GLY A 1 117 ? -8.838 -12.243 29.510 1.00 92.00 117 GLY A O 1
ATOM 900 N N . GLU A 1 118 ? -11.057 -12.300 29.150 1.00 95.69 118 GLU A N 1
ATOM 9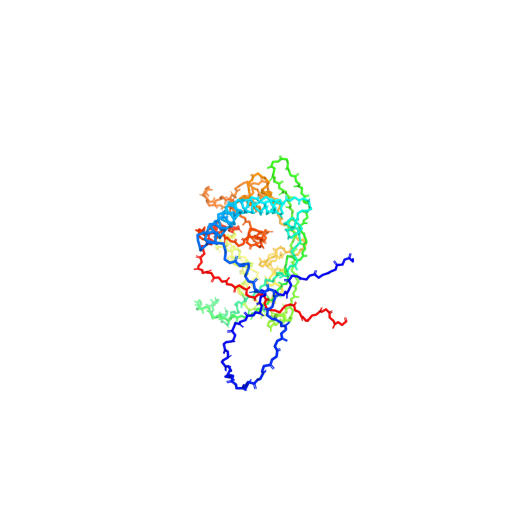01 C CA . GLU A 1 118 ? -11.056 -13.578 28.449 1.00 95.69 118 GLU A CA 1
ATOM 902 C C . GLU A 1 118 ? -10.311 -13.517 27.112 1.00 95.69 118 GLU A C 1
ATOM 904 O O . GLU A 1 118 ? -10.089 -12.461 26.515 1.00 95.69 118 GLU A O 1
ATOM 909 N N . LYS A 1 119 ? -9.908 -14.691 26.619 1.00 95.88 119 LYS A N 1
ATOM 910 C CA . LYS A 1 119 ? -9.230 -14.801 25.328 1.00 95.88 119 LYS A CA 1
ATOM 911 C C . LYS A 1 119 ? -10.219 -14.482 24.191 1.00 95.88 119 LYS A C 1
ATOM 913 O O . LYS A 1 119 ? -11.298 -15.076 24.163 1.00 95.88 119 LYS A O 1
ATOM 918 N N . PRO A 1 120 ? -9.861 -13.617 23.222 1.00 95.19 120 PRO A N 1
ATOM 919 C CA . PRO A 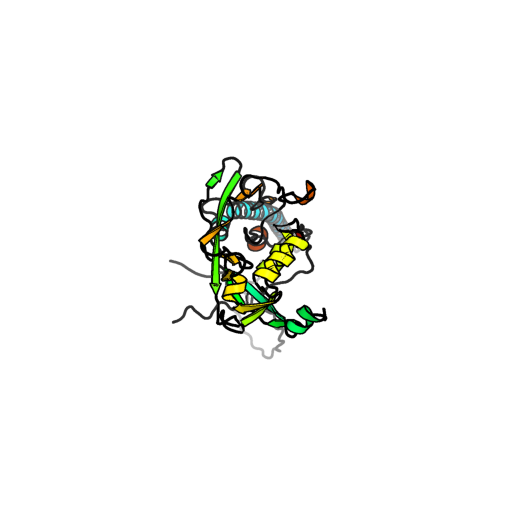1 120 ? -10.746 -13.296 22.109 1.00 95.19 120 PRO A CA 1
ATOM 920 C C . PRO A 1 120 ? -10.957 -14.501 21.184 1.00 95.19 120 PRO A C 1
ATOM 922 O O . PRO A 1 120 ? -10.005 -15.177 20.781 1.00 95.19 120 PRO A O 1
ATOM 925 N N . VAL A 1 121 ? -12.217 -14.733 20.825 1.00 97.19 121 VAL A N 1
ATOM 926 C CA . VAL A 1 121 ? -12.685 -15.703 19.834 1.00 97.19 121 VAL A CA 1
ATOM 927 C C . VAL A 1 121 ? -12.901 -14.948 18.526 1.00 97.19 121 VAL A C 1
ATOM 929 O O . VAL A 1 121 ? -13.732 -14.044 18.452 1.00 97.19 121 VAL A O 1
ATOM 932 N N . LEU A 1 122 ? -12.122 -15.300 17.503 1.00 96.00 122 LEU A N 1
ATOM 933 C CA . LEU A 1 122 ? -12.086 -14.594 16.222 1.00 96.00 122 LEU A CA 1
ATOM 934 C C . LEU A 1 122 ? -12.631 -15.476 15.102 1.00 96.00 122 LEU A C 1
ATOM 936 O O . LEU A 1 122 ? -12.225 -16.631 14.971 1.00 96.00 122 LEU A O 1
ATOM 940 N N . VAL A 1 123 ? -13.480 -14.904 14.252 1.00 97.25 123 VAL A N 1
ATOM 941 C CA . VAL A 1 123 ? -13.941 -15.527 13.007 1.00 97.25 123 VAL A CA 1
ATOM 942 C C . VAL A 1 123 ? -13.413 -14.716 11.833 1.00 97.25 123 VAL A C 1
ATOM 944 O O . VAL A 1 123 ? -13.690 -13.528 11.709 1.00 97.25 123 VAL A O 1
ATOM 947 N N . GLN A 1 124 ? -12.624 -15.342 10.963 1.00 95.44 124 GLN A N 1
ATOM 948 C CA . GLN A 1 124 ? -12.128 -14.690 9.754 1.00 95.44 124 GLN A CA 1
ATOM 949 C C . GLN A 1 124 ? -13.218 -14.683 8.677 1.00 95.44 124 GLN A C 1
ATOM 951 O O . GLN A 1 124 ? -13.747 -15.740 8.335 1.00 95.44 124 GLN A O 1
ATOM 956 N N . LYS A 1 125 ? -13.504 -13.521 8.087 1.00 96.31 125 LYS A N 1
ATOM 957 C CA . LYS A 1 125 ? -14.419 -13.392 6.945 1.00 96.31 125 LYS A CA 1
ATOM 958 C C . LYS A 1 125 ? -13.770 -12.580 5.826 1.00 96.31 125 LYS A C 1
ATOM 960 O O . LYS A 1 125 ? -13.124 -11.561 6.063 1.00 96.31 125 LYS A O 1
ATOM 965 N N . GLY A 1 126 ? -13.917 -13.072 4.602 1.00 95.69 126 GLY A N 1
ATOM 966 C CA . GLY A 1 126 ? -13.353 -12.494 3.387 1.00 95.69 126 GLY A CA 1
ATOM 967 C C . GLY A 1 126 ? -13.367 -13.506 2.233 1.00 95.69 126 GLY A C 1
ATOM 968 O O . GLY A 1 126 ? -13.810 -14.640 2.428 1.00 95.69 126 GLY A O 1
ATOM 969 N N . PRO A 1 127 ? -12.863 -13.129 1.049 1.00 97.69 127 PRO A N 1
ATOM 970 C CA . PRO A 1 127 ? -12.237 -11.841 0.759 1.00 97.69 127 PRO A CA 1
ATOM 971 C C . PRO A 1 127 ? -13.251 -10.710 0.523 1.00 97.69 127 PRO A C 1
ATOM 973 O O . PRO A 1 127 ? -14.312 -10.933 -0.053 1.00 97.69 127 PRO A O 1
ATOM 976 N N . TYR A 1 128 ? -12.882 -9.486 0.905 1.00 97.69 128 TYR A N 1
ATOM 977 C CA . TYR A 1 128 ? -13.420 -8.246 0.332 1.00 97.69 128 TYR A CA 1
ATOM 978 C C . TYR A 1 128 ? -12.393 -7.714 -0.661 1.00 97.69 128 TYR A C 1
ATOM 980 O O . TYR A 1 128 ? -11.281 -7.338 -0.278 1.00 97.69 128 TYR A O 1
ATOM 988 N N . THR A 1 129 ? -12.730 -7.765 -1.944 1.00 97.56 129 THR A N 1
ATOM 989 C CA . THR A 1 129 ? -11.792 -7.547 -3.044 1.00 97.56 129 THR A CA 1
ATOM 990 C C . THR A 1 129 ? -11.917 -6.128 -3.588 1.00 97.56 129 THR A C 1
ATOM 992 O O . THR A 1 129 ? -13.010 -5.664 -3.898 1.00 97.56 129 THR A O 1
ATOM 995 N N . TYR A 1 130 ? -10.779 -5.455 -3.753 1.00 95.94 130 TYR A N 1
ATOM 996 C CA . TYR A 1 130 ? -10.680 -4.137 -4.369 1.00 95.94 130 TYR A CA 1
ATOM 997 C C . TYR A 1 130 ? -9.692 -4.160 -5.525 1.00 95.94 130 TYR A C 1
ATOM 999 O O . TYR A 1 130 ? -8.557 -4.618 -5.377 1.00 95.94 130 TYR A O 1
ATOM 1007 N N . LYS A 1 131 ? -10.087 -3.599 -6.662 1.00 94.44 131 LYS A N 1
ATOM 1008 C CA . LYS A 1 131 ? -9.182 -3.263 -7.752 1.00 94.44 131 LYS A CA 1
ATOM 1009 C C . LYS A 1 131 ? -8.381 -2.020 -7.374 1.00 94.44 131 LYS A C 1
ATOM 1011 O O . LYS A 1 131 ? -8.943 -0.969 -7.066 1.00 94.44 131 LYS A O 1
ATOM 1016 N N . ILE A 1 132 ? -7.062 -2.147 -7.395 1.00 89.69 132 ILE A N 1
ATOM 1017 C CA . ILE A 1 132 ? -6.107 -1.094 -7.040 1.00 89.69 132 ILE A CA 1
ATOM 1018 C C . ILE A 1 132 ? -5.137 -0.844 -8.197 1.00 89.69 132 ILE A C 1
ATOM 1020 O O . ILE A 1 132 ? -5.063 -1.633 -9.136 1.00 89.69 132 ILE A O 1
ATOM 1024 N N . ARG A 1 133 ? -4.358 0.243 -8.117 1.00 84.44 133 ARG A N 1
ATOM 1025 C CA . ARG A 1 133 ? -3.267 0.550 -9.069 1.00 84.44 133 ARG A CA 1
ATOM 1026 C C . ARG A 1 133 ? -3.705 0.611 -10.543 1.00 84.44 133 ARG A C 1
ATOM 1028 O O . ARG A 1 133 ? -2.918 0.333 -11.438 1.00 84.44 133 ARG A O 1
ATOM 1035 N N . PHE A 1 134 ? -4.952 1.010 -10.783 1.00 88.38 134 PHE A N 1
ATOM 1036 C CA . PHE A 1 134 ? -5.487 1.277 -12.122 1.00 88.38 134 PHE A CA 1
ATOM 1037 C C . PHE A 1 134 ? -5.213 2.715 -12.598 1.00 88.38 134 PHE A C 1
ATOM 1039 O O . PHE A 1 134 ? -5.467 3.031 -13.756 1.00 88.38 134 PHE A O 1
ATOM 1046 N N . ILE A 1 135 ? -4.727 3.590 -11.709 1.00 91.06 135 ILE A N 1
ATOM 1047 C CA . ILE A 1 135 ? -4.362 4.973 -12.029 1.00 91.06 135 ILE A CA 1
ATOM 1048 C C . ILE A 1 135 ? -2.886 4.997 -12.464 1.00 91.06 135 ILE A C 1
ATOM 1050 O O . ILE A 1 135 ? -2.038 4.517 -11.703 1.00 91.06 135 ILE A O 1
ATOM 1054 N N . PRO A 1 136 ? -2.557 5.545 -13.649 1.00 92.00 136 PRO A N 1
ATOM 1055 C CA . PRO A 1 136 ? -1.176 5.680 -14.103 1.00 92.00 136 PRO A CA 1
ATOM 1056 C C . PRO A 1 136 ? -0.325 6.559 -13.180 1.00 92.00 136 PRO A C 1
ATOM 1058 O O . PRO A 1 136 ? -0.833 7.444 -12.484 1.00 92.00 136 PRO A O 1
ATOM 1061 N N . LYS A 1 137 ? 0.994 6.345 -13.210 1.00 91.75 137 LYS A N 1
ATOM 1062 C CA . LYS A 1 137 ? 1.967 7.223 -12.540 1.00 91.75 137 LYS A CA 1
ATOM 1063 C C . LYS A 1 137 ? 1.864 8.655 -13.089 1.00 91.75 137 LYS A C 1
ATOM 1065 O O . LYS A 1 137 ? 1.621 8.844 -14.279 1.00 91.75 137 LYS A O 1
ATOM 1070 N N . ARG A 1 138 ? 2.047 9.659 -12.225 1.00 92.56 138 ARG A N 1
ATOM 1071 C CA . ARG A 1 138 ? 1.966 11.092 -12.575 1.00 92.56 138 ARG A CA 1
ATOM 1072 C C . ARG A 1 138 ? 3.303 11.800 -12.380 1.00 92.56 138 ARG A C 1
ATOM 1074 O O . ARG A 1 138 ? 4.187 11.275 -11.709 1.00 92.56 138 ARG A O 1
ATOM 1081 N N . ASP A 1 139 ? 3.417 12.985 -12.976 1.00 94.38 139 ASP A N 1
ATOM 1082 C CA . ASP A 1 139 ? 4.546 13.914 -12.835 1.00 94.38 139 ASP A CA 1
ATOM 1083 C C . ASP A 1 139 ? 5.910 13.254 -13.095 1.00 94.38 139 ASP A C 1
ATOM 1085 O O . ASP A 1 139 ? 6.888 13.454 -12.374 1.00 94.38 139 ASP A O 1
ATOM 1089 N N . ILE A 1 140 ? 5.952 12.424 -14.143 1.00 94.50 140 ILE A N 1
ATOM 1090 C CA . ILE A 1 140 ? 7.143 11.678 -14.542 1.00 94.50 140 ILE A CA 1
ATOM 1091 C C . ILE A 1 140 ? 8.178 12.647 -15.116 1.00 94.50 140 ILE A C 1
ATOM 1093 O O . ILE A 1 140 ? 7.934 13.298 -16.131 1.00 94.50 140 ILE A O 1
ATOM 1097 N N . THR A 1 141 ? 9.343 12.719 -14.477 1.00 94.88 141 THR A N 1
ATOM 1098 C CA . THR A 1 141 ? 10.440 13.613 -14.858 1.00 94.88 141 THR A CA 1
ATOM 1099 C C . THR A 1 141 ? 11.740 12.828 -14.950 1.00 94.88 141 THR A C 1
ATOM 1101 O O . THR A 1 141 ? 12.172 12.226 -13.969 1.00 94.88 141 THR A O 1
ATOM 1104 N N . PHE A 1 142 ? 12.373 12.834 -16.121 1.00 94.06 142 PHE A N 1
ATOM 1105 C CA . PHE A 1 142 ? 13.694 12.239 -16.312 1.00 94.06 142 PHE A CA 1
ATOM 1106 C C . PHE A 1 142 ? 14.783 13.199 -15.840 1.00 94.06 142 PHE A C 1
ATOM 1108 O O . PHE A 1 142 ? 14.794 14.374 -16.205 1.00 94.06 142 PHE A O 1
ATOM 1115 N N . ASN A 1 143 ? 15.709 12.684 -15.041 1.00 92.56 143 ASN A N 1
ATOM 1116 C CA . ASN A 1 143 ? 16.807 13.441 -14.463 1.00 92.56 143 ASN A CA 1
ATOM 1117 C C . ASN A 1 143 ? 18.110 13.132 -15.220 1.00 92.56 143 ASN A C 1
ATOM 1119 O O . ASN A 1 143 ? 18.321 12.016 -15.694 1.00 92.56 143 ASN A O 1
ATOM 1123 N N . GLY A 1 144 ? 19.034 14.097 -15.278 1.00 89.19 144 GLY A N 1
ATOM 1124 C CA . GLY A 1 144 ? 20.321 13.948 -15.979 1.00 89.19 144 GLY A CA 1
ATOM 1125 C C . GLY A 1 144 ? 21.303 12.937 -15.363 1.00 89.19 144 GLY A C 1
ATOM 1126 O O . GLY A 1 144 ? 22.380 12.732 -15.910 1.00 89.19 144 GLY A O 1
ATOM 1127 N N . ASN A 1 145 ? 20.956 12.312 -14.234 1.00 90.62 145 ASN A N 1
ATOM 1128 C CA . ASN A 1 145 ? 21.741 11.281 -13.546 1.00 90.62 145 ASN A CA 1
ATOM 1129 C C . ASN A 1 145 ? 21.203 9.856 -13.796 1.00 90.62 145 ASN A C 1
ATOM 1131 O O . ASN A 1 145 ? 21.342 8.997 -12.931 1.00 90.62 145 ASN A O 1
ATOM 1135 N N . ASN A 1 146 ? 20.570 9.600 -14.948 1.00 91.38 146 ASN A N 1
ATOM 1136 C CA . ASN A 1 146 ? 19.971 8.304 -15.309 1.00 91.38 146 ASN A CA 1
ATOM 1137 C C . ASN A 1 146 ? 18.894 7.822 -14.323 1.00 91.38 146 ASN A C 1
ATOM 1139 O O . ASN A 1 146 ? 18.688 6.618 -14.143 1.00 91.38 146 ASN A O 1
ATOM 1143 N N . THR A 1 147 ? 18.173 8.752 -13.700 1.00 92.38 147 THR A N 1
ATOM 1144 C CA . THR A 1 147 ? 17.034 8.447 -12.828 1.00 92.38 147 THR A CA 1
ATOM 1145 C C . THR A 1 147 ? 15.753 9.068 -13.367 1.00 92.38 147 THR A C 1
ATOM 1147 O O . THR A 1 147 ? 15.778 9.985 -14.187 1.00 92.38 147 THR A O 1
ATOM 1150 N N . VAL A 1 148 ? 14.619 8.553 -12.911 1.00 93.81 148 VAL A N 1
ATOM 1151 C CA . VAL A 1 148 ? 13.296 9.082 -13.222 1.00 93.81 148 VAL A CA 1
ATOM 1152 C C . VAL A 1 148 ? 12.521 9.286 -11.927 1.00 93.81 148 VAL A C 1
ATOM 1154 O O . VAL A 1 148 ? 12.460 8.402 -11.068 1.00 93.81 148 VAL A O 1
ATOM 1157 N N . SER A 1 149 ? 11.952 10.476 -11.780 1.00 94.81 149 SER A N 1
ATOM 1158 C CA . SER A 1 149 ? 11.111 10.859 -10.652 1.00 94.81 149 SER A CA 1
ATOM 1159 C C . SER A 1 149 ? 9.638 10.754 -11.027 1.00 94.81 149 SER A C 1
ATOM 1161 O O . SER A 1 149 ? 9.280 11.085 -12.151 1.00 94.81 149 SER A O 1
ATOM 1163 N N . PHE A 1 150 ? 8.783 10.297 -10.114 1.00 93.75 150 PHE A N 1
ATOM 1164 C CA . PHE A 1 150 ? 7.341 10.181 -10.351 1.00 93.75 150 PHE A CA 1
ATOM 1165 C C . PHE A 1 150 ? 6.537 10.199 -9.050 1.00 93.75 150 PHE A C 1
ATOM 1167 O O . PHE A 1 150 ? 7.056 9.998 -7.947 1.00 93.75 150 PHE A O 1
ATOM 1174 N N . LEU A 1 151 ? 5.232 10.374 -9.211 1.00 92.38 151 LEU A N 1
ATOM 1175 C CA . LEU A 1 151 ? 4.226 10.255 -8.172 1.00 92.38 151 LEU A CA 1
ATOM 1176 C C . LEU A 1 151 ? 3.332 9.040 -8.422 1.00 92.38 151 LEU A C 1
ATOM 1178 O O . LEU A 1 151 ? 3.013 8.708 -9.568 1.00 92.38 151 LEU A O 1
ATOM 1182 N N . LEU A 1 152 ? 2.908 8.387 -7.340 1.00 89.69 152 LEU A N 1
ATOM 1183 C CA . LEU A 1 152 ? 2.042 7.215 -7.380 1.00 89.69 152 LEU A CA 1
ATOM 1184 C C . LEU A 1 152 ? 0.656 7.550 -6.803 1.00 89.69 152 LEU A C 1
ATOM 1186 O O . LEU A 1 152 ? 0.484 7.541 -5.583 1.00 89.69 152 LEU A O 1
ATOM 1190 N N . PRO A 1 153 ? -0.352 7.823 -7.649 1.00 92.06 153 PRO A N 1
ATOM 1191 C CA . PRO A 1 153 ? -1.714 8.055 -7.183 1.00 92.06 153 PRO A CA 1
ATOM 1192 C C . PRO A 1 153 ? -2.324 6.784 -6.585 1.00 92.06 153 PRO A C 1
ATOM 1194 O O . PRO A 1 153 ? -2.154 5.685 -7.123 1.00 92.06 153 PRO A O 1
ATOM 1197 N N . ALA A 1 154 ? -3.062 6.936 -5.490 1.00 88.31 154 ALA A N 1
ATOM 1198 C CA . ALA A 1 154 ? -3.759 5.844 -4.830 1.00 88.31 154 ALA A CA 1
ATOM 1199 C C . ALA A 1 154 ? -5.261 5.875 -5.147 1.00 88.31 154 ALA A C 1
ATOM 1201 O O . ALA A 1 154 ? -5.913 6.918 -5.121 1.00 88.31 154 ALA A O 1
ATOM 1202 N N . GLY A 1 155 ? -5.807 4.698 -5.446 1.00 90.69 155 GLY A N 1
ATOM 1203 C CA . GLY A 1 155 ? -7.222 4.503 -5.723 1.00 90.69 155 GLY A CA 1
ATOM 1204 C C . GLY A 1 155 ? -7.610 3.044 -5.531 1.00 90.69 155 GLY A C 1
ATOM 1205 O O . GLY A 1 155 ? -6.862 2.140 -5.920 1.00 90.69 155 GLY A O 1
ATOM 1206 N N . ALA A 1 156 ? -8.767 2.825 -4.914 1.00 93.56 156 ALA A N 1
ATOM 1207 C CA . ALA A 1 156 ? -9.365 1.516 -4.704 1.00 93.56 156 ALA A CA 1
ATOM 1208 C C . ALA A 1 156 ? -10.825 1.526 -5.167 1.00 93.56 156 ALA A C 1
ATOM 1210 O O . ALA A 1 156 ? -11.606 2.387 -4.769 1.00 93.56 156 ALA A O 1
ATOM 1211 N N . THR A 1 157 ? -11.188 0.560 -6.008 1.00 95.94 157 THR A N 1
ATOM 1212 C CA . THR A 1 157 ? -12.569 0.323 -6.457 1.00 95.94 157 THR A CA 1
ATOM 1213 C C . THR A 1 157 ? -13.014 -1.047 -5.971 1.00 95.94 157 THR A C 1
ATOM 1215 O O . THR A 1 157 ? -12.298 -2.022 -6.186 1.00 95.94 157 THR A O 1
ATOM 1218 N N . PHE A 1 158 ? -14.151 -1.129 -5.283 1.00 97.69 158 PHE A N 1
ATOM 1219 C CA . PHE A 1 158 ? -14.673 -2.393 -4.766 1.00 97.69 158 PHE A CA 1
ATOM 1220 C C . PHE A 1 158 ? -15.154 -3.309 -5.900 1.00 97.69 158 PHE A C 1
ATOM 1222 O O . PHE A 1 158 ? -15.751 -2.840 -6.866 1.00 97.69 158 PHE A O 1
ATOM 1229 N N . GLU A 1 159 ? -14.905 -4.613 -5.769 1.00 97.75 159 GLU A N 1
ATOM 1230 C CA . GLU A 1 159 ? -15.258 -5.642 -6.752 1.00 97.75 159 GLU A CA 1
ATOM 1231 C C . GLU A 1 159 ? -16.222 -6.661 -6.113 1.00 97.75 159 GLU A C 1
ATOM 1233 O O . GLU A 1 159 ? -15.778 -7.664 -5.535 1.00 97.75 159 GLU A O 1
ATOM 1238 N N . PRO A 1 160 ? -17.551 -6.437 -6.198 1.00 96.88 160 PRO A N 1
ATOM 1239 C CA . PRO A 1 160 ? -18.548 -7.291 -5.548 1.00 96.88 160 PRO A CA 1
ATOM 1240 C C . PRO A 1 160 ? -18.527 -8.737 -6.052 1.00 96.88 160 PRO A C 1
ATOM 1242 O O . PRO A 1 160 ? -18.702 -9.668 -5.275 1.00 96.88 160 PRO A O 1
ATOM 1245 N N . SER A 1 161 ? -18.269 -8.940 -7.349 1.00 97.38 161 SER A N 1
ATOM 1246 C CA . SER A 1 161 ? -18.249 -10.265 -7.989 1.00 97.38 161 SER A CA 1
ATOM 1247 C C . SER A 1 161 ? -17.128 -11.176 -7.480 1.00 97.38 161 SER A C 1
ATOM 1249 O O . SER A 1 161 ? -17.209 -12.393 -7.626 1.00 97.38 161 SER A O 1
ATOM 1251 N N . MET A 1 162 ? -16.087 -10.591 -6.883 1.00 96.44 162 MET A N 1
ATOM 1252 C CA . MET A 1 162 ? -14.942 -11.290 -6.299 1.00 96.44 162 MET A CA 1
ATOM 1253 C C . MET A 1 162 ? -14.934 -11.202 -4.766 1.00 96.44 162 MET A C 1
ATOM 1255 O O . MET A 1 162 ? -13.905 -11.482 -4.146 1.00 96.44 162 MET A O 1
ATOM 1259 N N . SER A 1 163 ? -16.039 -10.774 -4.154 1.00 97.69 163 SER A N 1
ATOM 1260 C CA . SER A 1 163 ? -16.148 -10.553 -2.713 1.00 97.69 163 SER A CA 1
ATOM 1261 C C . SER A 1 163 ? -17.191 -11.471 -2.082 1.00 97.69 163 SER A C 1
ATOM 1263 O O . SER A 1 163 ? -18.174 -11.844 -2.713 1.00 97.69 163 SER A O 1
ATOM 1265 N N . VAL A 1 164 ? -16.976 -11.843 -0.819 1.00 97.56 164 VAL A N 1
ATOM 1266 C CA . VAL A 1 164 ? -17.897 -12.717 -0.066 1.00 97.56 164 VAL A CA 1
ATOM 1267 C C . VAL A 1 164 ? -19.189 -12.007 0.361 1.00 97.56 164 VAL A C 1
ATOM 1269 O O . VAL A 1 164 ? -20.201 -12.656 0.613 1.00 97.56 164 VAL A O 1
ATOM 1272 N N . GLY A 1 165 ? -19.153 -10.679 0.457 1.00 96.38 165 GLY A N 1
ATOM 1273 C CA . GLY A 1 165 ? -20.258 -9.834 0.902 1.00 96.38 165 GLY A CA 1
ATOM 1274 C C . GLY A 1 165 ? -20.083 -8.402 0.408 1.00 96.38 165 GLY A C 1
ATOM 1275 O O . GLY A 1 165 ? -19.253 -8.153 -0.468 1.00 96.38 165 GLY A O 1
ATOM 1276 N N . THR A 1 166 ? -20.859 -7.467 0.952 1.00 97.56 166 THR A N 1
ATOM 1277 C CA . THR A 1 166 ? -20.814 -6.053 0.546 1.00 97.56 166 THR A CA 1
ATOM 1278 C C . THR A 1 166 ? -19.930 -5.224 1.480 1.00 97.56 166 THR A C 1
ATOM 1280 O O . THR A 1 166 ? -19.506 -5.699 2.536 1.00 97.56 166 THR A O 1
ATOM 1283 N N . GLU A 1 167 ? -19.623 -3.977 1.111 1.00 96.69 167 GLU A N 1
ATOM 1284 C CA . GLU A 1 167 ? -18.817 -3.098 1.972 1.00 96.69 167 GLU A CA 1
ATOM 1285 C C . GLU A 1 167 ? -19.559 -2.676 3.257 1.00 96.69 167 GLU A C 1
ATOM 1287 O O . GLU A 1 167 ? -18.944 -2.157 4.188 1.00 96.69 167 GLU A O 1
ATOM 1292 N N . GLU A 1 168 ? -20.872 -2.907 3.307 1.00 97.75 168 GLU A N 1
ATOM 1293 C CA . GLU A 1 168 ? -21.767 -2.637 4.434 1.00 97.75 168 GLU A CA 1
ATOM 1294 C C . GLU A 1 168 ? -21.799 -3.773 5.466 1.00 97.75 168 GLU A C 1
ATOM 1296 O O . GLU A 1 168 ? -22.421 -3.619 6.518 1.00 97.75 168 GLU A O 1
ATOM 1301 N N . ASP A 1 169 ? -21.124 -4.897 5.205 1.00 97.69 169 ASP A N 1
ATOM 1302 C CA . ASP A 1 169 ? -20.984 -5.972 6.185 1.00 97.69 169 ASP A CA 1
ATOM 1303 C C . ASP A 1 169 ? -20.340 -5.441 7.473 1.00 97.69 169 ASP A C 1
ATOM 1305 O O . ASP A 1 169 ? -19.289 -4.797 7.445 1.00 97.69 169 ASP A O 1
ATOM 1309 N N . VAL A 1 170 ? -20.975 -5.724 8.610 1.00 97.62 170 VAL A N 1
ATOM 1310 C CA . VAL A 1 170 ? -20.558 -5.220 9.922 1.00 97.62 170 VAL A CA 1
ATOM 1311 C C . VAL A 1 170 ? -19.642 -6.221 10.615 1.00 97.62 170 VAL A C 1
ATOM 1313 O O . VAL A 1 170 ? -19.914 -7.420 10.627 1.00 97.62 170 VAL A O 1
ATOM 1316 N N . PHE A 1 171 ? -18.585 -5.697 11.226 1.00 96.56 171 PHE A N 1
ATOM 1317 C CA . PHE A 1 171 ? -17.609 -6.429 12.018 1.00 96.56 171 PHE A CA 1
ATOM 1318 C C . PHE A 1 171 ? -17.466 -5.802 13.396 1.00 96.56 171 PHE A C 1
ATOM 1320 O O . PHE A 1 171 ? -17.394 -4.576 13.527 1.00 96.56 171 PHE A O 1
ATOM 1327 N N . THR A 1 172 ? -17.358 -6.654 14.407 1.00 97.12 172 THR A N 1
ATOM 1328 C CA . THR A 1 172 ? -16.933 -6.279 15.750 1.00 97.12 172 THR A CA 1
ATOM 1329 C C . THR A 1 172 ? -15.412 -6.317 15.785 1.00 97.12 172 THR A C 1
ATOM 1331 O O . THR A 1 172 ? -14.801 -7.383 15.688 1.00 97.12 172 THR A O 1
ATOM 1334 N N . SER A 1 173 ? -14.773 -5.156 15.909 1.00 93.25 173 SER A N 1
ATOM 1335 C CA . SER A 1 173 ? -13.314 -5.039 15.916 1.00 93.25 173 SER A CA 1
ATOM 1336 C C . SER A 1 173 ? -12.821 -4.134 17.036 1.00 93.25 173 SER A C 1
ATOM 1338 O O . SER A 1 173 ? -13.586 -3.402 17.666 1.00 93.25 173 SER A O 1
ATOM 1340 N N . LEU A 1 174 ? -11.508 -4.148 17.267 1.00 90.94 174 LEU A N 1
ATOM 1341 C CA . LEU A 1 174 ? -10.867 -3.210 18.181 1.00 90.94 174 LEU A CA 1
ATOM 1342 C C . LEU A 1 174 ? -11.169 -1.765 17.754 1.00 90.94 174 LEU A C 1
ATOM 1344 O O . LEU A 1 174 ? -11.087 -1.413 16.572 1.00 90.94 174 LEU A O 1
ATOM 1348 N N . ASN A 1 175 ? -11.500 -0.923 18.725 1.00 90.94 175 ASN A N 1
ATOM 1349 C CA . ASN A 1 175 ? -11.635 0.504 18.523 1.00 90.94 175 ASN A CA 1
ATOM 1350 C C . ASN A 1 175 ? -10.244 1.135 18.386 1.00 90.94 175 ASN A C 1
ATOM 1352 O O . ASN A 1 175 ? -9.531 1.335 19.371 1.00 90.94 175 ASN A O 1
ATOM 1356 N N . LEU A 1 176 ? -9.861 1.443 17.144 1.00 86.12 176 LEU A N 1
ATOM 1357 C CA . LEU A 1 176 ? -8.545 1.991 16.809 1.00 86.12 176 LEU A CA 1
ATOM 1358 C C . LEU A 1 176 ? -8.280 3.341 17.490 1.00 86.12 176 LEU A C 1
ATOM 1360 O O . LEU A 1 176 ? -7.140 3.615 17.858 1.00 86.12 176 LEU A O 1
ATOM 1364 N N . ALA A 1 177 ? -9.316 4.158 17.709 1.00 86.38 177 ALA A N 1
ATOM 1365 C CA . ALA A 1 177 ? -9.194 5.440 18.400 1.00 86.38 177 ALA A CA 1
ATOM 1366 C C . ALA A 1 177 ? -8.804 5.241 19.868 1.00 86.38 177 ALA A C 1
ATOM 1368 O O . ALA A 1 177 ? -7.848 5.837 20.361 1.00 86.38 177 ALA A O 1
ATOM 1369 N N . VAL A 1 178 ? -9.521 4.344 20.548 1.00 86.81 178 VAL A N 1
ATOM 1370 C CA . VAL A 1 178 ? -9.289 4.008 21.959 1.00 86.81 178 VAL A CA 1
ATOM 1371 C C . VAL A 1 178 ? -7.932 3.333 22.138 1.00 86.81 178 VAL A C 1
ATOM 1373 O O . VAL A 1 178 ? -7.176 3.707 23.030 1.00 86.81 178 VAL A O 1
ATOM 1376 N N . ALA A 1 179 ? -7.579 2.390 21.263 1.00 85.62 179 ALA A N 1
ATOM 1377 C CA . ALA A 1 179 ? -6.273 1.740 21.294 1.00 85.62 179 ALA A CA 1
ATOM 1378 C C . ALA A 1 179 ? -5.127 2.739 21.040 1.00 85.62 179 ALA A C 1
ATOM 1380 O O . ALA A 1 179 ? -4.128 2.734 21.760 1.00 85.62 179 ALA A O 1
ATOM 1381 N N . GLY A 1 180 ? -5.288 3.637 20.063 1.00 83.12 180 GLY A N 1
ATOM 1382 C CA . GLY A 1 180 ? -4.310 4.679 19.746 1.00 83.12 180 GLY A CA 1
ATOM 1383 C C . GLY A 1 180 ? -4.107 5.685 20.881 1.00 83.12 180 GLY A C 1
ATOM 1384 O O . GLY A 1 180 ? -2.977 6.111 21.122 1.00 83.12 180 GLY A O 1
ATOM 1385 N N . LEU A 1 181 ? -5.163 6.008 21.639 1.00 84.25 181 LEU A N 1
ATOM 1386 C CA . LEU A 1 181 ? -5.079 6.902 22.798 1.00 84.25 181 LEU A CA 1
ATOM 1387 C C . LEU A 1 181 ? -4.097 6.403 23.860 1.00 84.25 181 LEU A C 1
ATOM 1389 O O . LEU A 1 181 ? -3.386 7.225 24.427 1.00 84.25 181 LEU A O 1
ATOM 1393 N N . TYR A 1 182 ? -4.006 5.093 24.105 1.00 81.06 182 TYR A N 1
ATOM 1394 C CA . TYR A 1 182 ? -3.020 4.538 25.044 1.00 81.06 182 TYR A CA 1
ATOM 1395 C C . TYR A 1 182 ? -1.574 4.632 24.539 1.00 81.06 182 TYR A C 1
ATOM 1397 O O . TYR A 1 182 ? -0.649 4.662 25.346 1.00 81.06 182 TYR A O 1
ATOM 1405 N N . GLY A 1 183 ? -1.366 4.666 23.220 1.00 80.06 183 GLY A N 1
ATOM 1406 C CA . GLY A 1 183 ? -0.046 4.894 22.628 1.00 80.06 183 GLY A CA 1
ATOM 1407 C C . GLY A 1 183 ? 0.360 6.370 22.626 1.00 80.06 183 GLY A C 1
ATOM 1408 O O . GLY A 1 183 ? 1.539 6.685 22.758 1.00 80.06 183 GLY A O 1
ATOM 1409 N N . MET A 1 184 ? -0.611 7.280 22.494 1.00 80.50 184 MET A N 1
ATOM 1410 C CA . MET A 1 184 ? -0.379 8.731 22.479 1.00 80.50 184 MET A CA 1
ATOM 1411 C C . MET A 1 184 ? -0.318 9.345 23.881 1.00 80.50 184 MET A C 1
ATOM 1413 O O . MET A 1 184 ? 0.460 10.266 24.127 1.00 80.50 184 MET A O 1
ATOM 1417 N N . LEU A 1 185 ? -1.159 8.866 24.797 1.00 81.44 185 LEU A N 1
ATOM 1418 C CA . LEU A 1 185 ? -1.294 9.360 26.162 1.00 81.44 185 LEU A CA 1
ATOM 1419 C C . LEU A 1 185 ? -0.861 8.274 27.145 1.00 81.44 185 LEU A C 1
ATOM 1421 O O . LEU A 1 185 ? -1.173 7.101 26.974 1.00 81.44 185 LEU A O 1
ATOM 1425 N N . GLY A 1 186 ? -0.220 8.665 28.248 1.00 82.69 186 GLY A N 1
ATOM 1426 C CA . GLY A 1 186 ? 0.038 7.725 29.339 1.00 82.69 186 GLY A CA 1
ATOM 1427 C C . GLY A 1 186 ? -1.267 7.127 29.889 1.00 82.69 186 GLY A C 1
ATOM 1428 O O . GLY A 1 186 ? -2.284 7.820 29.966 1.00 82.69 186 GLY A O 1
ATOM 1429 N N . HIS A 1 187 ? -1.221 5.866 30.336 1.00 85.56 187 HIS A N 1
ATOM 1430 C CA . HIS A 1 187 ? -2.391 5.083 30.776 1.00 85.56 187 HIS A CA 1
ATOM 1431 C C . HIS A 1 187 ? -3.389 5.844 31.666 1.00 85.56 187 HIS A C 1
ATOM 1433 O O . HIS A 1 187 ? -4.594 5.731 31.466 1.00 85.56 187 HIS A O 1
ATOM 1439 N N . LYS A 1 188 ? -2.909 6.651 32.626 1.00 87.38 188 LYS A N 1
ATOM 1440 C CA . LYS A 1 188 ? -3.776 7.440 33.520 1.00 87.38 188 LYS A CA 1
ATOM 1441 C C . LYS A 1 188 ? -4.645 8.449 32.760 1.00 87.38 188 LYS A C 1
ATOM 1443 O O . LYS A 1 188 ? -5.837 8.542 33.024 1.00 87.38 188 LYS A O 1
ATOM 1448 N N . MET A 1 189 ? -4.054 9.191 31.823 1.00 84.81 189 MET A N 1
ATOM 1449 C CA . MET A 1 189 ? -4.766 10.209 31.042 1.00 84.81 189 MET A CA 1
ATOM 1450 C C . MET A 1 189 ? -5.708 9.570 30.022 1.00 84.81 189 MET A C 1
ATOM 1452 O O . MET A 1 189 ? -6.827 10.050 29.850 1.00 84.81 189 MET A O 1
ATOM 1456 N N . ALA A 1 190 ? -5.278 8.470 29.396 1.00 85.31 190 ALA A N 1
ATOM 1457 C CA . ALA A 1 190 ? -6.120 7.694 28.493 1.00 85.31 190 ALA A CA 1
ATOM 1458 C C . ALA A 1 190 ? -7.374 7.170 29.214 1.00 85.31 190 ALA A C 1
ATOM 1460 O O . ALA A 1 190 ? -8.480 7.419 28.740 1.00 85.31 190 ALA A O 1
ATOM 1461 N N . ASN A 1 191 ? -7.226 6.552 30.395 1.00 84.69 191 ASN A N 1
ATOM 1462 C CA . ASN A 1 191 ? -8.360 6.054 31.185 1.00 84.69 191 ASN A CA 1
ATOM 1463 C C . ASN A 1 191 ? -9.363 7.164 31.524 1.00 84.69 191 ASN A C 1
ATOM 1465 O O . ASN A 1 191 ? -10.551 6.997 31.271 1.00 84.69 191 ASN A O 1
ATOM 1469 N N . ILE A 1 192 ? -8.894 8.318 32.017 1.00 85.56 192 ILE A N 1
ATOM 1470 C CA . ILE A 1 192 ? -9.771 9.455 32.357 1.00 85.56 192 ILE A CA 1
ATOM 1471 C C . ILE A 1 192 ? -10.580 9.916 31.135 1.00 85.56 192 ILE A C 1
ATOM 1473 O O . ILE A 1 192 ? -11.773 10.211 31.247 1.00 85.56 192 ILE A O 1
ATOM 1477 N N . LEU A 1 193 ? -9.944 9.998 29.962 1.00 82.62 193 LEU A N 1
ATOM 1478 C CA . LEU A 1 193 ? -10.608 10.448 28.741 1.00 82.62 193 LEU A CA 1
ATOM 1479 C C . LEU A 1 193 ? -11.622 9.414 28.234 1.00 82.62 193 LEU A C 1
ATOM 1481 O O . LEU A 1 193 ? -12.747 9.778 27.897 1.00 82.62 193 LEU A O 1
ATOM 1485 N N . ILE A 1 194 ? -11.245 8.135 28.228 1.00 84.38 194 ILE A N 1
ATOM 1486 C CA . ILE A 1 194 ? -12.104 7.022 27.808 1.00 84.38 194 ILE A CA 1
ATOM 1487 C C . ILE A 1 194 ? -13.337 6.922 28.714 1.00 84.38 194 ILE A C 1
ATOM 1489 O O . ILE A 1 194 ? -14.454 6.833 28.204 1.00 84.38 194 ILE A O 1
ATOM 1493 N N . GLU A 1 195 ? -13.161 7.016 30.036 1.00 84.81 195 GLU A N 1
ATOM 1494 C CA . GLU A 1 195 ? -14.257 7.006 31.015 1.00 84.81 195 GLU A CA 1
ATOM 1495 C C . GLU A 1 195 ? -15.201 8.199 30.834 1.00 84.81 195 GLU A C 1
ATOM 1497 O O . GLU A 1 195 ? -16.423 8.038 30.869 1.00 84.81 195 GLU A O 1
ATOM 1502 N N . ARG A 1 196 ? -14.659 9.400 30.579 1.00 83.88 196 ARG A N 1
ATOM 1503 C CA . ARG A 1 196 ? -15.470 10.602 30.334 1.00 83.88 196 ARG A CA 1
ATOM 1504 C C . ARG A 1 196 ? -16.310 10.476 29.062 1.00 83.88 196 ARG A C 1
ATOM 1506 O O . ARG A 1 196 ? -17.462 10.905 29.056 1.00 83.88 196 ARG A O 1
ATOM 1513 N N . VAL A 1 197 ? -15.738 9.918 27.995 1.00 81.50 197 VAL A N 1
ATOM 1514 C CA . VAL A 1 197 ? -16.413 9.762 26.695 1.00 81.50 197 VAL A CA 1
ATOM 1515 C C . VAL A 1 197 ? -17.273 8.490 26.643 1.00 81.50 197 VAL A C 1
ATOM 1517 O O . VAL A 1 197 ? -18.102 8.346 25.749 1.00 81.50 197 VAL A O 1
ATOM 1520 N N . LYS A 1 198 ? -17.136 7.592 27.630 1.00 81.69 198 LYS A N 1
ATOM 1521 C CA . LYS A 1 198 ? -17.789 6.273 27.678 1.00 81.69 198 LYS A CA 1
ATOM 1522 C C . LYS A 1 198 ? -17.510 5.449 26.417 1.00 81.69 198 LYS A C 1
ATOM 1524 O O . LYS A 1 198 ? -18.404 4.808 25.867 1.00 81.69 198 LYS A O 1
ATOM 1529 N N . ALA A 1 199 ? -16.270 5.506 25.937 1.00 82.75 199 ALA A N 1
ATOM 1530 C CA . ALA A 1 199 ? -15.855 4.761 24.758 1.00 82.75 199 ALA A CA 1
ATOM 1531 C C . ALA A 1 199 ? -15.598 3.287 25.108 1.00 82.75 199 ALA A C 1
ATOM 1533 O O . ALA A 1 199 ? -14.986 2.986 26.132 1.00 82.75 199 ALA A O 1
ATOM 1534 N N . ASN A 1 200 ? -16.038 2.375 24.240 1.00 87.00 200 ASN A N 1
ATOM 1535 C CA . ASN A 1 200 ? -15.782 0.942 24.386 1.00 87.00 200 ASN A CA 1
ATOM 1536 C C . ASN A 1 200 ? -14.486 0.527 23.682 1.00 87.00 200 ASN A C 1
ATOM 1538 O O . ASN A 1 200 ? -14.088 1.132 22.680 1.00 87.00 200 ASN A O 1
ATOM 1542 N N . LEU A 1 201 ? -13.857 -0.534 24.199 1.00 88.19 201 LEU A N 1
ATOM 1543 C CA . LEU A 1 201 ? -12.648 -1.119 23.614 1.00 88.19 201 LEU A CA 1
ATOM 1544 C C . LEU A 1 201 ? -12.937 -1.727 22.239 1.00 88.19 201 LEU A C 1
ATOM 1546 O O . LEU A 1 201 ? -12.093 -1.661 21.350 1.00 88.19 201 LEU A O 1
ATOM 1550 N N . PHE A 1 202 ? -14.134 -2.281 22.061 1.00 93.19 202 PHE A N 1
ATOM 1551 C CA . PHE A 1 202 ? -14.616 -2.805 20.790 1.00 93.19 202 PHE A CA 1
ATOM 1552 C C . PHE A 1 202 ? -15.670 -1.888 20.180 1.00 93.19 202 PHE A C 1
ATOM 1554 O O . PHE A 1 202 ? -16.374 -1.153 20.876 1.00 93.19 202 PHE A O 1
ATOM 1561 N N . GLN A 1 203 ? -15.768 -1.938 18.859 1.00 93.19 203 GLN A N 1
ATOM 1562 C CA . GLN A 1 203 ? -16.762 -1.212 18.087 1.00 93.19 203 GLN A CA 1
ATOM 1563 C C . GLN A 1 203 ? -17.287 -2.072 16.944 1.00 93.19 203 GLN A C 1
ATOM 1565 O O . GLN A 1 203 ? -16.566 -2.918 16.415 1.00 93.19 203 GLN A O 1
ATOM 1570 N N . ASN A 1 204 ? -18.515 -1.777 16.530 1.00 95.62 204 ASN A N 1
ATOM 1571 C CA . ASN A 1 204 ? -19.136 -2.393 15.368 1.00 95.62 204 ASN A CA 1
ATOM 1572 C C . ASN A 1 204 ? -19.049 -1.410 14.210 1.00 95.62 204 ASN A C 1
ATOM 1574 O O . ASN A 1 204 ? -19.551 -0.288 14.316 1.00 95.62 204 ASN A O 1
ATOM 1578 N N . ARG A 1 205 ? -18.385 -1.810 13.130 1.00 95.56 205 ARG A N 1
ATOM 1579 C CA . ARG A 1 205 ? -18.166 -0.966 11.953 1.00 95.56 205 ARG A CA 1
ATOM 1580 C C . ARG A 1 205 ? -18.300 -1.773 10.682 1.00 95.56 205 ARG A C 1
ATOM 1582 O O . ARG A 1 205 ? -18.021 -2.969 10.663 1.00 95.56 205 ARG A O 1
ATOM 1589 N N . THR A 1 206 ? -18.719 -1.100 9.623 1.00 97.69 206 THR A N 1
ATOM 1590 C CA . THR A 1 206 ? -18.759 -1.691 8.286 1.00 97.69 206 THR A CA 1
ATOM 1591 C C . THR A 1 206 ? -17.348 -1.886 7.727 1.00 97.69 206 THR A C 1
ATOM 1593 O O . THR A 1 206 ? -16.405 -1.201 8.137 1.00 97.69 206 THR A O 1
ATOM 1596 N N . VAL A 1 207 ? -17.186 -2.780 6.750 1.00 96.75 207 VAL A N 1
ATOM 1597 C CA . VAL A 1 207 ? -15.917 -2.948 6.015 1.00 96.75 207 VAL A CA 1
ATOM 1598 C C . VAL A 1 207 ? -15.434 -1.619 5.439 1.00 96.75 207 VAL A C 1
ATOM 1600 O O . VAL A 1 207 ? -14.258 -1.274 5.579 1.00 96.75 207 VAL A O 1
ATOM 1603 N N . LYS A 1 208 ? -16.350 -0.845 4.843 1.00 96.31 208 LYS A N 1
ATOM 1604 C CA . LYS A 1 208 ? -16.050 0.468 4.267 1.00 96.31 208 LYS A CA 1
ATOM 1605 C C . LYS A 1 208 ? -15.449 1.420 5.293 1.00 96.31 208 LYS A C 1
ATOM 1607 O O . LYS A 1 208 ? -14.419 2.038 5.035 1.00 96.31 208 LYS A O 1
ATOM 1612 N N . GLU A 1 209 ? -16.093 1.526 6.452 1.00 95.88 209 GLU A N 1
ATOM 1613 C CA . GLU A 1 209 ? -15.649 2.385 7.549 1.00 95.88 209 GLU A CA 1
ATOM 1614 C C . GLU A 1 209 ? -14.290 1.937 8.095 1.00 95.88 209 GLU A C 1
ATOM 1616 O O . GLU A 1 209 ? -13.402 2.768 8.277 1.00 95.88 209 GLU A O 1
ATOM 1621 N N . LEU A 1 210 ? -14.097 0.633 8.322 1.00 93.62 210 LEU A N 1
ATOM 1622 C CA . LEU A 1 210 ? -12.846 0.097 8.863 1.00 93.62 210 LEU A CA 1
ATOM 1623 C C . LEU A 1 210 ? -11.654 0.350 7.936 1.00 93.62 210 LEU A C 1
ATOM 1625 O O . LEU A 1 210 ? -10.583 0.750 8.398 1.00 93.62 210 LEU A O 1
ATOM 1629 N N . LEU A 1 211 ? -11.824 0.117 6.634 1.00 93.12 211 LEU A N 1
ATOM 1630 C CA . LEU A 1 211 ? -10.740 0.244 5.662 1.00 93.12 211 LEU A CA 1
ATOM 1631 C C . LEU A 1 211 ? -10.490 1.700 5.271 1.00 93.12 211 LEU A C 1
ATOM 1633 O O . LEU A 1 211 ? -9.352 2.165 5.345 1.00 93.12 211 LEU A O 1
ATOM 1637 N N . TRP A 1 212 ? -11.539 2.414 4.865 1.00 93.44 212 TRP A N 1
ATOM 1638 C CA . TRP A 1 212 ? -11.425 3.717 4.202 1.00 93.44 212 TRP A CA 1
ATOM 1639 C C . TRP A 1 212 ? -11.728 4.896 5.106 1.00 93.44 212 TRP A C 1
ATOM 1641 O O . TRP A 1 212 ? -11.452 6.025 4.722 1.00 93.44 212 TRP A O 1
ATOM 1651 N N . GLY A 1 213 ? -12.247 4.645 6.301 1.00 92.69 213 GLY A N 1
ATOM 1652 C CA . GLY A 1 213 ? -12.361 5.634 7.351 1.00 92.69 213 GLY A CA 1
ATOM 1653 C C . GLY A 1 213 ? -13.790 5.958 7.756 1.00 92.69 213 GLY A C 1
ATOM 1654 O O . GLY A 1 213 ? -14.717 5.979 6.947 1.00 92.69 213 GLY A O 1
ATOM 1655 N N . TYR A 1 214 ? -13.944 6.277 9.035 1.00 93.81 214 TYR A N 1
ATOM 1656 C CA . TYR A 1 214 ? -15.161 6.807 9.634 1.00 93.81 214 TYR A CA 1
ATOM 1657 C C . TYR A 1 214 ? -14.816 7.966 10.565 1.00 93.81 214 TYR A C 1
ATOM 1659 O O . TYR A 1 214 ? -13.696 8.069 11.069 1.00 93.81 214 TYR A O 1
ATOM 1667 N N . LYS A 1 215 ? -15.790 8.843 10.813 1.00 92.81 215 LYS A N 1
ATOM 1668 C CA . LYS A 1 215 ? -15.630 9.929 11.778 1.00 92.81 215 LYS A CA 1
ATOM 1669 C C . LYS A 1 215 ? -15.784 9.370 13.188 1.00 92.81 215 LYS A C 1
ATOM 1671 O O . LYS A 1 215 ? -16.880 8.975 13.589 1.00 92.81 215 LYS A O 1
ATOM 1676 N N . ASP A 1 216 ? -14.685 9.321 13.925 1.00 88.62 216 ASP A N 1
ATOM 1677 C CA . ASP A 1 216 ? -14.668 8.762 15.267 1.00 88.62 216 ASP A CA 1
ATOM 1678 C C . ASP A 1 216 ? -15.320 9.717 16.284 1.00 88.62 216 ASP A C 1
ATOM 1680 O O . ASP A 1 216 ? -15.001 10.909 16.290 1.00 88.62 216 ASP A O 1
ATOM 1684 N N . PRO A 1 217 ? -16.227 9.236 17.154 1.00 83.00 217 PRO A N 1
ATOM 1685 C CA . PRO A 1 217 ? -16.914 10.090 18.120 1.00 83.00 217 PRO A CA 1
ATOM 1686 C C . PRO A 1 217 ? -16.014 10.572 19.269 1.00 83.00 217 PRO A C 1
ATOM 1688 O O . PRO A 1 217 ? -16.346 11.571 19.902 1.00 83.00 217 PRO A O 1
ATOM 1691 N N . VAL A 1 218 ? -14.897 9.890 19.552 1.00 79.31 218 VAL A N 1
ATOM 1692 C CA . VAL A 1 218 ? -13.974 10.233 20.646 1.00 79.31 218 VAL A CA 1
ATOM 1693 C C . VAL A 1 218 ? -12.985 11.299 20.193 1.00 79.31 218 VAL A C 1
ATOM 1695 O O . VAL A 1 218 ? -12.800 12.310 20.867 1.00 79.31 218 VAL A O 1
ATOM 1698 N N . LEU A 1 219 ? -12.357 11.081 19.039 1.00 81.25 219 LEU A N 1
ATOM 1699 C CA . LEU A 1 219 ? -11.317 11.953 18.499 1.00 81.25 219 LEU A CA 1
ATOM 1700 C C . LEU A 1 219 ? -11.862 13.019 17.537 1.00 81.25 219 LEU A C 1
ATOM 1702 O O . LEU A 1 219 ? -11.121 13.921 17.153 1.00 81.25 219 LEU A O 1
ATOM 1706 N N . ASN A 1 220 ? -13.140 12.930 17.138 1.00 84.50 220 ASN A N 1
ATOM 1707 C CA . ASN A 1 220 ? -13.795 13.810 16.158 1.00 84.50 220 ASN A CA 1
ATOM 1708 C C . ASN A 1 220 ? -12.997 13.952 14.844 1.00 84.50 220 ASN A C 1
ATOM 1710 O O . ASN A 1 220 ? -13.092 14.960 14.143 1.00 84.50 220 ASN A O 1
ATOM 1714 N N . THR A 1 221 ? -12.210 12.928 14.516 1.00 86.75 221 THR A N 1
ATOM 1715 C CA . THR A 1 221 ? -11.337 12.854 13.344 1.00 86.75 221 THR A CA 1
ATOM 1716 C C . THR A 1 221 ? -11.654 11.600 12.541 1.00 86.75 221 THR A C 1
ATOM 1718 O O . THR A 1 221 ? -12.295 10.675 13.041 1.00 86.75 221 THR A O 1
ATOM 1721 N N . MET A 1 222 ? -11.233 11.581 11.282 1.00 90.31 222 MET A N 1
ATOM 1722 C CA . MET A 1 222 ? -11.398 10.419 10.419 1.00 90.31 222 MET A CA 1
ATOM 1723 C C . MET A 1 222 ? -10.343 9.365 10.754 1.00 90.31 222 MET A C 1
ATOM 1725 O O . MET A 1 222 ? -9.148 9.660 10.761 1.00 90.31 222 MET A O 1
ATOM 1729 N N . ILE A 1 223 ? -10.790 8.142 11.027 1.00 88.56 223 ILE A N 1
ATOM 1730 C CA . ILE A 1 223 ? -9.931 7.006 11.370 1.00 88.56 223 ILE A CA 1
ATOM 1731 C C . ILE A 1 223 ? -10.314 5.830 10.493 1.00 88.56 223 ILE A C 1
ATOM 1733 O O . ILE A 1 223 ? -11.484 5.472 10.416 1.00 88.56 223 ILE A O 1
ATOM 1737 N N . GLY A 1 224 ? -9.319 5.212 9.873 1.00 89.25 224 GLY A N 1
ATOM 1738 C CA . GLY A 1 224 ? -9.444 3.982 9.104 1.00 89.25 224 GLY A CA 1
ATOM 1739 C C . GLY A 1 224 ? -8.062 3.392 8.874 1.00 89.25 224 GLY A C 1
ATOM 1740 O O . GLY A 1 224 ? -7.064 4.107 8.960 1.00 89.25 224 GLY A O 1
ATOM 1741 N N . VAL A 1 225 ? -7.992 2.096 8.582 1.00 89.50 225 VAL A N 1
ATOM 1742 C CA . VAL A 1 225 ? -6.710 1.392 8.409 1.00 89.50 225 VAL A CA 1
ATOM 1743 C C . VAL A 1 225 ? -5.908 1.956 7.233 1.00 89.50 225 VAL A C 1
ATOM 1745 O O . VAL A 1 225 ? -4.687 2.059 7.314 1.00 89.50 225 VAL A O 1
ATOM 1748 N N . PHE A 1 226 ? -6.589 2.345 6.154 1.00 89.00 226 PHE A N 1
ATOM 1749 C CA . PHE A 1 226 ? -5.980 2.940 4.965 1.00 89.00 226 PHE A CA 1
ATOM 1750 C C . PHE A 1 226 ? -6.382 4.404 4.772 1.00 89.00 226 PHE A C 1
ATOM 1752 O O . PHE A 1 226 ? -6.163 4.941 3.695 1.00 89.00 226 PHE A O 1
ATOM 1759 N N . TYR A 1 227 ? -6.982 5.065 5.765 1.00 87.12 227 TYR A N 1
ATOM 1760 C CA . TYR A 1 227 ? -7.396 6.458 5.605 1.00 87.12 227 TYR A CA 1
ATOM 1761 C C . TYR A 1 227 ? -6.215 7.432 5.781 1.00 87.12 227 TYR A C 1
ATOM 1763 O O . TYR A 1 227 ? -5.492 7.324 6.773 1.00 87.12 227 TYR A O 1
ATOM 1771 N N . PRO A 1 228 ? -6.080 8.454 4.918 1.00 92.06 228 PRO A N 1
ATOM 1772 C CA . PRO A 1 228 ? -6.748 8.617 3.624 1.00 92.06 228 PRO A CA 1
ATOM 1773 C C . PRO A 1 228 ? -6.110 7.726 2.540 1.00 92.06 228 PRO A C 1
ATOM 1775 O O . PRO A 1 228 ? -4.898 7.519 2.545 1.00 92.06 228 PRO A O 1
ATOM 1778 N N . TYR A 1 229 ? -6.918 7.232 1.588 1.00 88.00 229 TYR A N 1
ATOM 1779 C CA . TYR A 1 229 ? -6.424 6.416 0.465 1.00 88.00 229 TYR A CA 1
ATOM 1780 C C . TYR A 1 229 ? -6.754 7.024 -0.894 1.00 88.00 229 TYR A C 1
ATOM 1782 O O . TYR A 1 229 ? -5.855 7.428 -1.628 1.00 88.00 229 TYR A O 1
ATOM 1790 N N . ASN A 1 230 ? -8.041 7.088 -1.236 1.00 88.62 230 ASN A N 1
ATOM 1791 C CA . ASN A 1 230 ? -8.479 7.616 -2.523 1.00 88.62 230 ASN A CA 1
ATOM 1792 C C . ASN A 1 230 ? -8.090 9.093 -2.653 1.00 88.62 230 ASN A C 1
ATOM 1794 O O . ASN A 1 230 ? -8.084 9.825 -1.664 1.00 88.62 230 ASN A O 1
ATOM 1798 N N . ASP A 1 231 ? -7.722 9.492 -3.870 1.00 88.06 231 ASP A N 1
ATOM 1799 C CA . ASP A 1 231 ? -7.273 10.845 -4.231 1.00 88.06 231 ASP A CA 1
ATOM 1800 C C . ASP A 1 231 ? -5.981 11.307 -3.538 1.00 88.06 231 ASP A C 1
ATOM 1802 O O . ASP A 1 231 ? -5.547 12.450 -3.695 1.00 88.06 231 ASP A O 1
ATOM 1806 N N . THR A 1 232 ? -5.307 10.409 -2.818 1.00 89.69 232 THR A N 1
ATOM 1807 C CA . THR A 1 232 ? -3.970 10.665 -2.284 1.00 89.69 232 THR A CA 1
ATOM 1808 C C . THR A 1 232 ? -2.899 10.266 -3.287 1.00 89.69 232 THR A C 1
ATOM 1810 O O . THR A 1 232 ? -3.146 9.623 -4.313 1.00 89.69 232 THR A O 1
ATOM 1813 N N . THR A 1 233 ? -1.677 10.708 -3.031 1.00 89.62 233 THR A N 1
ATOM 1814 C CA . THR A 1 233 ? -0.534 10.421 -3.887 1.00 89.62 233 THR A CA 1
ATOM 1815 C C . THR A 1 233 ? 0.678 10.150 -3.016 1.00 89.62 233 THR A C 1
ATOM 1817 O O . THR A 1 233 ? 0.980 10.932 -2.120 1.00 89.62 233 THR A O 1
ATOM 1820 N N . ASP A 1 234 ? 1.350 9.037 -3.284 1.00 86.81 234 ASP A N 1
ATOM 1821 C CA . ASP A 1 234 ? 2.576 8.637 -2.606 1.00 86.81 234 ASP A CA 1
ATOM 1822 C C . ASP A 1 234 ? 3.799 9.049 -3.438 1.00 86.81 234 ASP A C 1
ATOM 1824 O O . ASP A 1 234 ? 3.787 8.981 -4.673 1.00 86.81 234 ASP A O 1
ATOM 1828 N N . GLY A 1 235 ? 4.857 9.479 -2.758 1.00 86.50 235 GLY A N 1
ATOM 1829 C CA . GLY A 1 235 ? 6.082 10.003 -3.352 1.00 86.50 235 GLY A CA 1
ATOM 1830 C C . GLY A 1 235 ? 6.375 11.463 -2.975 1.00 86.50 235 GLY A C 1
ATOM 1831 O O . GLY A 1 235 ? 5.836 11.966 -1.987 1.00 86.50 235 GLY A O 1
ATOM 1832 N N . PRO A 1 236 ? 7.256 12.144 -3.731 1.00 92.75 236 PRO A N 1
ATOM 1833 C CA . PRO A 1 236 ? 7.885 11.678 -4.969 1.00 92.75 236 PRO A CA 1
ATOM 1834 C C . PRO A 1 236 ? 8.857 10.515 -4.752 1.00 92.75 236 PRO A C 1
ATOM 1836 O O . PRO A 1 236 ? 9.579 10.460 -3.756 1.00 92.75 236 PRO A O 1
ATOM 1839 N N . TYR A 1 237 ? 8.868 9.590 -5.707 1.00 91.44 237 TYR A N 1
ATOM 1840 C CA . TYR A 1 237 ? 9.865 8.530 -5.823 1.00 91.44 237 TYR A CA 1
ATOM 1841 C C . TYR A 1 237 ? 10.871 8.905 -6.894 1.00 91.44 237 TYR A C 1
ATOM 1843 O O . TYR A 1 237 ? 10.462 9.346 -7.962 1.00 91.44 237 TYR A O 1
ATOM 1851 N N . THR A 1 238 ? 12.151 8.652 -6.645 1.00 92.69 238 THR A N 1
ATOM 1852 C CA . THR A 1 238 ? 13.208 8.704 -7.658 1.00 92.69 238 THR A CA 1
ATOM 1853 C C . THR A 1 238 ? 13.798 7.311 -7.796 1.00 92.69 238 THR A C 1
ATOM 1855 O O . THR A 1 238 ? 14.241 6.725 -6.806 1.00 92.69 238 THR A O 1
ATOM 1858 N N . VAL A 1 239 ? 13.761 6.758 -9.008 1.00 91.31 239 VAL A N 1
ATOM 1859 C CA . VAL A 1 239 ? 14.261 5.410 -9.308 1.00 91.31 239 VAL A CA 1
ATOM 1860 C C . VAL A 1 239 ? 15.283 5.442 -10.434 1.00 91.31 239 VAL A C 1
ATOM 1862 O O . VAL A 1 239 ? 15.203 6.283 -11.327 1.00 91.31 239 VAL A O 1
ATOM 1865 N N . PHE A 1 240 ? 16.223 4.502 -10.430 1.00 90.69 240 PHE A N 1
ATOM 1866 C CA . PHE A 1 240 ? 17.164 4.344 -11.536 1.00 90.69 240 PHE A CA 1
ATOM 1867 C C . PHE A 1 240 ? 16.451 3.859 -12.802 1.00 90.69 240 PHE A C 1
ATOM 1869 O O . PHE A 1 240 ? 15.612 2.955 -12.760 1.00 90.69 240 PHE A O 1
ATOM 1876 N N . THR A 1 241 ? 16.808 4.446 -13.942 1.00 88.88 241 THR A N 1
ATOM 1877 C CA . THR A 1 241 ? 16.249 4.075 -15.253 1.00 88.88 241 THR A CA 1
ATOM 1878 C C . THR A 1 241 ? 16.786 2.744 -15.767 1.00 88.88 241 THR A C 1
ATOM 1880 O O . THR A 1 241 ? 16.111 2.084 -16.551 1.00 88.88 241 THR A O 1
ATOM 1883 N N . GLY A 1 242 ? 17.979 2.341 -15.316 1.00 85.81 242 GLY A N 1
ATOM 1884 C CA . GLY A 1 242 ? 18.712 1.190 -15.843 1.00 85.81 242 GLY A CA 1
ATOM 1885 C C . GLY A 1 242 ? 19.554 1.498 -17.086 1.00 85.81 242 GLY A C 1
ATOM 1886 O O . GLY A 1 242 ? 20.133 0.573 -17.643 1.00 85.81 242 GLY A O 1
ATOM 1887 N N . TYR A 1 243 ? 19.626 2.766 -17.519 1.00 85.94 243 TYR A N 1
ATOM 1888 C CA . TYR A 1 243 ? 20.394 3.183 -18.700 1.00 85.94 243 TYR A CA 1
ATOM 1889 C C . TYR A 1 243 ? 21.908 2.965 -18.539 1.00 85.94 243 TYR A C 1
ATOM 1891 O O . TYR A 1 243 ? 22.590 2.626 -19.500 1.00 85.94 243 TYR A O 1
ATOM 1899 N N . ASP A 1 244 ? 22.448 3.171 -17.334 1.00 85.50 244 ASP A N 1
ATOM 1900 C CA . ASP A 1 244 ? 23.854 2.906 -17.003 1.00 85.50 244 ASP A CA 1
ATOM 1901 C C . ASP A 1 244 ? 24.096 1.432 -16.668 1.00 85.50 244 ASP A C 1
ATOM 1903 O O . ASP A 1 244 ? 25.036 0.815 -17.163 1.00 85.50 244 ASP A O 1
ATOM 1907 N N . ASP A 1 245 ? 23.243 0.883 -15.808 1.00 81.12 245 ASP A N 1
ATOM 1908 C CA . ASP A 1 245 ? 23.340 -0.472 -15.297 1.00 81.12 245 ASP A CA 1
ATOM 1909 C C . ASP A 1 245 ? 21.936 -1.062 -15.173 1.00 81.12 245 ASP A C 1
ATOM 1911 O O . ASP A 1 245 ? 21.148 -0.692 -14.293 1.00 81.12 245 ASP A O 1
ATOM 1915 N N . ILE A 1 246 ? 21.635 -2.026 -16.043 1.00 80.19 246 ILE A N 1
ATOM 1916 C CA . ILE A 1 246 ? 20.336 -2.696 -16.073 1.00 80.19 246 ILE A CA 1
ATOM 1917 C C . ILE A 1 246 ? 20.023 -3.416 -14.756 1.00 80.19 246 ILE A C 1
ATOM 1919 O O . ILE A 1 246 ? 18.854 -3.601 -14.422 1.00 80.19 246 ILE A O 1
ATOM 1923 N N . GLN A 1 247 ? 21.030 -3.775 -13.949 1.00 78.69 247 GLN A N 1
ATOM 1924 C CA . GLN A 1 247 ? 20.799 -4.392 -12.640 1.00 78.69 247 GLN A CA 1
ATOM 1925 C C . GLN A 1 247 ? 20.152 -3.427 -11.641 1.00 78.69 247 GLN A C 1
ATOM 1927 O O . GLN A 1 247 ? 19.511 -3.876 -10.690 1.00 78.69 247 GLN A O 1
ATOM 1932 N N . LYS A 1 248 ? 20.263 -2.112 -11.867 1.00 80.81 248 LYS A N 1
ATOM 1933 C CA . LYS A 1 248 ? 19.666 -1.080 -11.010 1.00 80.81 248 LYS A CA 1
ATOM 1934 C C . LYS A 1 248 ? 18.274 -0.652 -11.453 1.00 80.81 248 LYS A C 1
ATOM 1936 O O . LYS A 1 248 ? 17.630 0.085 -10.708 1.00 80.81 248 LYS A O 1
ATOM 1941 N N . VAL A 1 249 ? 17.785 -1.094 -12.614 1.00 84.31 249 VAL A N 1
ATOM 1942 C CA . VAL A 1 249 ? 16.492 -0.654 -13.164 1.00 84.31 249 VAL A CA 1
ATOM 1943 C C . VAL A 1 249 ? 15.378 -0.683 -12.114 1.00 84.31 249 VAL A C 1
ATOM 1945 O O . VAL A 1 249 ? 15.213 -1.657 -11.375 1.00 84.31 249 VAL A O 1
ATOM 1948 N N . ALA A 1 250 ? 14.613 0.407 -12.029 1.00 83.25 250 ALA A N 1
ATOM 1949 C CA . ALA A 1 250 ? 13.486 0.578 -11.114 1.00 83.25 250 ALA A CA 1
ATOM 1950 C C . ALA A 1 250 ? 13.821 0.487 -9.604 1.00 83.25 250 ALA A C 1
ATOM 1952 O O . ALA A 1 250 ? 12.902 0.407 -8.775 1.00 83.25 250 ALA A O 1
ATOM 1953 N N . THR A 1 251 ? 15.106 0.492 -9.231 1.00 84.88 251 THR A N 1
ATOM 1954 C CA . THR A 1 251 ? 15.564 0.539 -7.832 1.00 84.88 251 THR A CA 1
ATOM 1955 C C . THR A 1 251 ? 15.375 1.946 -7.290 1.00 84.88 251 THR A C 1
ATOM 1957 O O . THR A 1 251 ? 15.661 2.915 -7.991 1.00 84.88 251 THR A O 1
ATOM 1960 N N . ILE A 1 252 ? 14.871 2.061 -6.062 1.00 86.38 252 ILE A N 1
ATOM 1961 C CA . ILE A 1 252 ? 14.608 3.355 -5.428 1.00 86.38 252 ILE A CA 1
ATOM 1962 C C . ILE A 1 252 ? 15.938 3.982 -5.009 1.00 86.38 252 ILE A C 1
ATOM 1964 O O . ILE A 1 252 ? 16.677 3.405 -4.221 1.00 86.38 252 ILE A O 1
ATOM 1968 N N . GLU A 1 253 ? 16.221 5.169 -5.539 1.00 89.44 253 GLU A N 1
ATOM 1969 C CA . GLU A 1 253 ? 17.324 6.027 -5.101 1.00 89.44 253 GLU A CA 1
ATOM 1970 C C . GLU A 1 253 ? 16.870 6.923 -3.942 1.00 89.44 253 GLU A C 1
ATOM 1972 O O . GLU A 1 253 ? 17.577 7.079 -2.947 1.00 89.44 253 GLU A O 1
ATOM 1977 N N . ARG A 1 254 ? 15.677 7.521 -4.071 1.00 90.56 254 ARG A N 1
ATOM 1978 C CA . ARG A 1 254 ? 15.108 8.427 -3.067 1.00 90.56 254 ARG A CA 1
ATOM 1979 C C . ARG A 1 254 ? 13.602 8.251 -2.945 1.00 90.56 254 ARG A C 1
ATOM 1981 O O . ARG A 1 254 ? 12.903 8.025 -3.934 1.00 90.56 254 ARG A O 1
ATOM 1988 N N . TRP A 1 255 ? 13.097 8.451 -1.737 1.00 89.25 255 TRP A N 1
ATOM 1989 C CA . TRP A 1 255 ? 11.675 8.633 -1.465 1.00 89.25 255 TRP A CA 1
ATOM 1990 C C . TRP A 1 255 ? 11.485 9.917 -0.666 1.00 89.25 255 TRP A C 1
ATOM 1992 O O . TRP A 1 255 ? 12.214 10.162 0.290 1.00 89.25 255 TRP A O 1
ATOM 2002 N N . GLN A 1 256 ? 10.560 10.772 -1.105 1.00 89.06 256 GLN A N 1
ATOM 2003 C CA . GLN A 1 256 ? 10.342 12.112 -0.541 1.00 89.06 256 GLN A CA 1
ATOM 2004 C C . GLN A 1 256 ? 11.626 12.949 -0.452 1.00 89.06 256 GLN A C 1
ATOM 2006 O O . GLN A 1 256 ? 11.820 13.749 0.459 1.00 89.06 256 GLN A O 1
ATOM 2011 N N . GLY A 1 257 ? 12.526 12.757 -1.418 1.00 90.31 257 GLY A N 1
ATOM 2012 C CA . GLY A 1 257 ? 13.805 13.448 -1.441 1.00 90.31 257 GLY A CA 1
ATOM 2013 C C . GLY A 1 257 ? 14.810 12.948 -0.406 1.00 90.31 257 GLY A C 1
ATOM 2014 O O . GLY A 1 257 ? 15.845 13.581 -0.283 1.00 90.31 257 GLY A O 1
ATOM 2015 N N . GLU A 1 258 ? 14.596 11.826 0.275 1.00 88.75 258 GLU A N 1
ATOM 2016 C CA . GLU A 1 258 ? 15.545 11.222 1.220 1.00 88.75 258 GLU A CA 1
ATOM 2017 C C . GLU A 1 258 ? 16.044 9.867 0.687 1.00 88.75 258 GLU A C 1
ATOM 2019 O O . GLU A 1 258 ? 15.280 9.119 0.076 1.00 88.75 258 GLU A O 1
ATOM 2024 N N . SER A 1 259 ? 17.324 9.541 0.899 1.00 86.75 259 SER A N 1
ATOM 2025 C CA . SER A 1 259 ? 17.929 8.248 0.507 1.00 86.75 259 SER A CA 1
ATOM 2026 C C . SER A 1 259 ? 17.902 7.199 1.632 1.00 86.75 259 SER A C 1
ATOM 2028 O O . SER A 1 259 ? 18.278 6.046 1.433 1.00 86.75 259 SER A O 1
ATOM 2030 N N . SER A 1 260 ? 17.465 7.603 2.825 1.00 86.12 260 SER A N 1
ATOM 2031 C CA . SER A 1 260 ? 17.300 6.775 4.022 1.00 86.12 260 SER A CA 1
ATOM 2032 C C . SER A 1 260 ? 16.065 7.234 4.795 1.00 86.12 260 SER A C 1
ATOM 2034 O O . SER A 1 260 ? 15.748 8.423 4.830 1.00 86.12 260 SER A O 1
ATOM 2036 N N . LEU A 1 261 ? 15.387 6.302 5.450 1.00 85.00 261 LEU A N 1
ATOM 2037 C CA . LEU A 1 261 ? 14.345 6.590 6.425 1.00 85.00 261 LEU A CA 1
ATOM 2038 C C . LEU A 1 261 ? 14.941 7.206 7.703 1.00 85.00 261 LEU A C 1
ATOM 2040 O O . LEU A 1 261 ? 16.155 7.274 7.878 1.00 85.00 261 LEU A O 1
ATOM 2044 N N . LYS A 1 262 ? 14.067 7.709 8.577 1.00 85.44 262 LYS A N 1
ATOM 2045 C CA . LYS A 1 262 ? 14.427 8.259 9.901 1.00 85.44 262 LYS A CA 1
ATOM 2046 C C . LYS A 1 262 ? 13.541 7.676 11.004 1.00 85.44 262 LYS A C 1
ATOM 2048 O O . LYS A 1 262 ? 13.305 8.316 12.027 1.00 85.44 262 LYS A O 1
ATOM 2053 N N . TYR A 1 263 ? 12.955 6.508 10.748 1.00 81.44 263 TYR A N 1
ATOM 2054 C CA . TYR A 1 263 ? 11.963 5.897 11.635 1.00 81.44 263 TYR A CA 1
ATOM 2055 C C . TYR A 1 263 ? 12.600 4.907 12.603 1.00 81.44 263 TYR A C 1
ATOM 2057 O O . TYR A 1 263 ? 12.046 4.646 13.672 1.00 81.44 263 TYR A O 1
ATOM 2065 N N . TRP A 1 264 ? 13.750 4.344 12.239 1.00 83.75 264 TRP A N 1
ATOM 2066 C CA . TRP A 1 264 ? 14.414 3.313 13.011 1.00 83.75 264 TRP A CA 1
ATOM 2067 C C . TRP A 1 264 ? 15.631 3.903 13.718 1.00 83.75 264 TRP A C 1
ATOM 2069 O O . TRP A 1 264 ? 16.354 4.723 13.179 1.00 83.75 264 TRP A O 1
ATOM 2079 N N . ASN A 1 265 ? 15.921 3.463 14.940 1.00 85.50 265 ASN A N 1
ATOM 2080 C CA . ASN A 1 265 ? 17.111 3.927 15.665 1.00 85.50 265 ASN A CA 1
ATOM 2081 C C . ASN A 1 265 ? 18.397 3.208 15.193 1.00 85.50 265 ASN A C 1
ATOM 2083 O O . ASN A 1 265 ? 19.238 2.816 16.000 1.00 85.50 265 ASN A O 1
ATOM 2087 N N . ASN A 1 266 ? 18.493 2.899 13.897 1.00 85.69 266 ASN A N 1
ATOM 2088 C CA . ASN A 1 266 ? 19.589 2.139 13.310 1.00 85.69 266 ASN A CA 1
ATOM 2089 C C . ASN A 1 266 ? 19.711 2.464 11.815 1.00 85.69 266 ASN A C 1
ATOM 2091 O O . ASN A 1 266 ? 18.781 2.215 11.049 1.00 85.69 266 ASN A O 1
ATOM 2095 N N . SER A 1 267 ? 20.894 2.926 11.406 1.00 84.38 267 SER A N 1
ATOM 2096 C CA . SER A 1 267 ? 21.190 3.327 10.027 1.00 84.38 267 SER A CA 1
ATOM 2097 C C . SER A 1 267 ? 20.999 2.210 9.000 1.00 84.38 267 SER A C 1
ATOM 2099 O O . SER A 1 267 ? 20.584 2.490 7.883 1.00 84.38 267 SER A O 1
ATOM 2101 N N . TYR A 1 268 ? 21.250 0.951 9.367 1.00 82.31 268 TYR A N 1
ATOM 2102 C CA . TYR A 1 268 ? 20.983 -0.207 8.513 1.00 82.31 268 TYR A CA 1
ATOM 2103 C C . TYR A 1 268 ? 19.476 -0.441 8.329 1.00 82.31 268 TYR A C 1
ATOM 2105 O O . TYR A 1 268 ? 19.019 -0.712 7.221 1.00 82.31 268 TYR A O 1
ATOM 2113 N N . CYS A 1 269 ? 18.681 -0.292 9.393 1.00 79.00 269 CYS A N 1
ATOM 2114 C CA . CYS A 1 269 ? 17.221 -0.433 9.325 1.00 79.00 269 CYS A CA 1
ATOM 2115 C C . CYS A 1 269 ? 16.551 0.711 8.551 1.00 79.00 269 CYS A C 1
ATOM 2117 O O . CYS A 1 269 ? 15.470 0.520 7.995 1.00 79.00 269 CYS A O 1
ATOM 2119 N N . ASP A 1 270 ? 17.191 1.878 8.520 1.00 83.56 270 ASP A N 1
ATOM 2120 C CA . ASP A 1 270 ? 16.741 3.049 7.775 1.00 83.56 270 ASP A CA 1
ATOM 2121 C C . ASP A 1 270 ? 17.101 3.005 6.281 1.00 83.56 270 ASP A C 1
ATOM 2123 O O . ASP A 1 270 ? 16.644 3.855 5.517 1.00 83.56 270 ASP A O 1
ATOM 2127 N N . MET A 1 271 ? 17.892 2.035 5.815 1.00 79.75 271 MET A N 1
ATOM 2128 C CA . MET A 1 271 ? 18.269 1.969 4.401 1.00 79.75 271 MET A CA 1
ATOM 2129 C C . MET A 1 271 ? 17.055 1.740 3.489 1.00 79.75 271 MET A C 1
ATOM 2131 O O . MET A 1 271 ? 16.252 0.825 3.698 1.00 79.75 271 MET A O 1
ATOM 2135 N N . ILE A 1 272 ? 16.967 2.528 2.415 1.00 78.00 272 ILE A N 1
ATOM 2136 C CA . ILE A 1 272 ? 16.019 2.320 1.317 1.00 78.00 272 ILE A CA 1
ATOM 2137 C C . ILE A 1 272 ? 16.714 1.457 0.261 1.00 78.00 272 ILE A C 1
ATOM 2139 O O . ILE A 1 272 ? 17.333 1.972 -0.662 1.00 78.00 272 ILE A O 1
ATOM 2143 N N . ASN A 1 273 ? 16.640 0.132 0.407 1.00 71.75 273 ASN A N 1
ATOM 2144 C CA . ASN A 1 273 ? 17.255 -0.790 -0.551 1.00 71.75 273 ASN A CA 1
ATOM 2145 C C . ASN A 1 273 ? 16.200 -1.482 -1.423 1.00 71.75 273 ASN A C 1
ATOM 2147 O O . ASN A 1 273 ? 15.225 -2.036 -0.913 1.00 71.75 273 ASN A O 1
ATOM 2151 N N . GLY A 1 274 ? 16.459 -1.525 -2.734 1.00 65.38 274 GLY A N 1
ATOM 2152 C CA . GLY A 1 274 ? 15.748 -2.374 -3.687 1.00 65.38 274 GLY A CA 1
ATOM 2153 C C . GLY A 1 274 ? 14.720 -1.696 -4.590 1.00 65.38 274 GLY A C 1
ATOM 2154 O O . GLY A 1 274 ? 14.524 -0.483 -4.590 1.00 65.38 274 GLY A O 1
ATOM 2155 N N . THR A 1 275 ? 14.053 -2.525 -5.395 1.00 58.78 275 THR A N 1
ATOM 2156 C CA . THR A 1 275 ? 12.910 -2.110 -6.218 1.00 58.78 275 THR A CA 1
ATOM 2157 C C . THR A 1 275 ? 11.666 -2.144 -5.340 1.00 58.78 275 THR A C 1
ATOM 2159 O O . THR A 1 275 ? 11.376 -3.166 -4.723 1.00 58.78 275 THR A O 1
ATOM 2162 N N . GLY A 1 276 ? 10.900 -1.058 -5.254 1.00 54.28 276 GLY A N 1
ATOM 2163 C CA . GLY A 1 276 ? 9.617 -1.105 -4.559 1.00 54.28 276 GLY A CA 1
ATOM 2164 C C . GLY A 1 276 ? 8.638 -1.966 -5.350 1.00 54.28 276 GLY A C 1
ATOM 2165 O O . GLY A 1 276 ? 7.815 -1.402 -6.041 1.00 54.28 276 GLY A O 1
ATOM 2166 N N . LYS A 1 277 ? 8.687 -3.305 -5.293 1.00 52.56 277 LYS A N 1
ATOM 2167 C CA . LYS A 1 277 ? 7.943 -4.180 -6.230 1.00 52.56 277 LYS A CA 1
ATOM 2168 C C . LYS A 1 277 ? 6.436 -3.935 -6.317 1.00 52.56 277 LYS A C 1
ATOM 2170 O O . LYS A 1 277 ? 5.817 -4.239 -7.331 1.00 52.56 277 LYS A O 1
ATOM 2175 N N . LEU A 1 278 ? 5.837 -3.400 -5.253 1.00 44.41 278 LEU A N 1
ATOM 2176 C CA . LEU A 1 278 ? 4.450 -2.948 -5.291 1.00 44.41 278 LEU A CA 1
ATOM 2177 C C . LEU A 1 278 ? 4.303 -1.736 -6.228 1.00 44.41 278 LEU A C 1
ATOM 2179 O O . LEU A 1 278 ? 3.383 -1.704 -7.029 1.00 44.41 278 LEU A O 1
ATOM 2183 N N . ILE A 1 279 ? 5.222 -0.774 -6.149 1.00 45.66 279 ILE A N 1
ATOM 2184 C CA . ILE A 1 279 ? 5.312 0.510 -6.869 1.00 45.66 279 ILE A CA 1
ATOM 2185 C C . ILE A 1 279 ? 5.813 0.334 -8.313 1.00 45.66 279 ILE A C 1
ATOM 2187 O O . ILE A 1 279 ? 5.302 0.954 -9.252 1.00 45.66 279 ILE A O 1
ATOM 2191 N N . THR A 1 280 ? 6.779 -0.554 -8.483 1.00 39.47 280 THR A N 1
ATOM 2192 C CA . THR A 1 280 ? 7.443 -0.936 -9.717 1.00 39.47 280 THR A CA 1
ATOM 2193 C C . THR A 1 280 ? 7.215 -2.426 -9.901 1.00 39.47 280 THR A C 1
ATOM 2195 O O . THR A 1 280 ? 7.980 -3.240 -9.387 1.00 39.47 280 THR A O 1
ATOM 2198 N N . PHE A 1 281 ? 6.142 -2.797 -10.614 1.00 42.53 281 PHE A N 1
ATOM 2199 C CA . PHE A 1 281 ? 6.003 -4.156 -11.146 1.00 42.53 281 PHE A CA 1
ATOM 2200 C C . PHE A 1 281 ? 7.364 -4.562 -11.708 1.00 42.53 281 PHE A C 1
ATOM 2202 O O . PHE A 1 281 ? 7.965 -3.797 -12.462 1.00 42.53 281 PHE A O 1
ATOM 2209 N N . ASN A 1 282 ? 7.919 -5.672 -11.227 1.00 44.56 282 ASN A N 1
ATOM 2210 C CA . ASN A 1 282 ? 9.325 -5.950 -11.459 1.00 44.56 282 ASN A CA 1
ATOM 2211 C C . ASN A 1 282 ? 9.539 -6.312 -12.937 1.00 44.56 282 ASN A C 1
ATOM 2213 O O . ASN A 1 282 ? 9.325 -7.452 -13.344 1.00 44.56 282 ASN A O 1
ATOM 2217 N N . LEU A 1 283 ? 9.936 -5.308 -13.722 1.00 45.16 283 LEU A N 1
ATOM 2218 C CA . LEU A 1 283 ? 10.181 -5.394 -15.160 1.00 45.16 283 LEU A CA 1
ATOM 2219 C C . LEU A 1 283 ? 11.219 -6.465 -15.502 1.00 45.16 283 LEU A C 1
ATOM 2221 O O . LEU A 1 283 ? 11.073 -7.133 -16.520 1.00 45.16 283 LEU A O 1
ATOM 2225 N N . LYS A 1 284 ? 12.200 -6.701 -14.615 1.00 42.56 284 LYS A N 1
ATOM 2226 C CA . LYS A 1 284 ? 13.220 -7.748 -14.784 1.00 42.56 284 LYS A CA 1
ATOM 2227 C C . LYS A 1 284 ? 12.576 -9.126 -14.963 1.00 42.56 284 LYS A C 1
ATOM 2229 O O . LYS A 1 284 ? 12.951 -9.837 -15.877 1.00 42.56 284 LYS A O 1
ATOM 2234 N N . TRP A 1 285 ? 11.566 -9.476 -14.161 1.00 41.25 285 TRP A N 1
ATOM 2235 C CA . TRP A 1 285 ? 10.898 -10.789 -14.239 1.00 41.25 285 TRP A CA 1
ATOM 2236 C C . TRP A 1 285 ? 9.811 -10.878 -15.311 1.00 41.25 285 TRP A C 1
ATOM 2238 O O . TRP A 1 285 ? 9.457 -11.980 -15.719 1.00 41.25 285 TRP A O 1
ATOM 2248 N N . LEU A 1 286 ? 9.256 -9.741 -15.737 1.00 44.81 286 LEU A N 1
ATOM 2249 C CA . LEU A 1 286 ? 8.214 -9.699 -16.766 1.00 44.81 286 LEU A CA 1
ATOM 2250 C C . LEU A 1 286 ? 8.812 -9.745 -18.181 1.00 44.81 286 LEU A C 1
ATOM 2252 O O . LEU A 1 286 ? 8.149 -10.211 -19.101 1.00 44.81 286 LEU A O 1
ATOM 2256 N N . LEU A 1 287 ? 10.062 -9.291 -18.336 1.00 41.66 287 LEU A N 1
ATOM 2257 C CA . LEU A 1 287 ? 10.758 -9.212 -19.622 1.00 41.66 287 LEU A CA 1
ATOM 2258 C C . LEU A 1 287 ? 11.911 -10.227 -19.746 1.00 41.66 287 LEU A C 1
ATOM 2260 O O . LEU A 1 287 ? 12.208 -10.639 -20.865 1.00 41.66 287 LEU A O 1
ATOM 2264 N N . PHE A 1 288 ? 12.490 -10.710 -18.633 1.00 39.56 288 PHE A N 1
ATOM 2265 C CA . PHE A 1 288 ? 13.579 -11.701 -18.633 1.00 39.56 288 PHE A CA 1
ATOM 2266 C C . PHE A 1 288 ? 13.353 -12.851 -17.643 1.00 39.56 288 PHE A C 1
ATOM 2268 O O . PHE A 1 288 ? 13.598 -12.698 -16.441 1.00 39.56 288 PHE A O 1
ATOM 2275 N N . PRO A 1 289 ? 12.957 -14.053 -18.104 1.00 36.81 289 PRO A N 1
ATOM 2276 C CA . PRO A 1 289 ? 13.252 -15.255 -17.336 1.00 36.81 289 PRO A CA 1
ATOM 2277 C C . PRO A 1 289 ? 14.785 -15.399 -17.219 1.00 36.81 289 PRO A C 1
ATOM 2279 O O . PRO A 1 289 ? 15.485 -15.199 -18.215 1.00 36.81 289 PRO A O 1
ATOM 2282 N N . PRO A 1 290 ? 15.341 -15.708 -16.033 1.00 37.75 290 PRO A N 1
ATOM 2283 C CA . PRO A 1 290 ? 16.779 -15.891 -15.883 1.00 37.75 290 PRO A CA 1
ATOM 2284 C C . PRO A 1 290 ? 17.252 -17.067 -16.740 1.00 37.75 290 PRO A C 1
ATOM 2286 O O . PRO A 1 290 ? 16.577 -18.096 -16.832 1.00 37.75 290 PRO A O 1
ATOM 2289 N N . LEU A 1 291 ? 18.430 -16.909 -17.343 1.00 37.81 291 LEU A N 1
ATOM 2290 C CA . LEU A 1 291 ? 19.117 -17.992 -18.039 1.00 37.81 291 LEU A CA 1
ATOM 2291 C C . LEU A 1 291 ? 19.381 -19.154 -17.057 1.00 37.81 291 LEU A C 1
ATOM 2293 O O . LEU A 1 291 ? 19.632 -18.914 -15.869 1.00 37.81 291 LEU A O 1
ATOM 2297 N N . PRO A 1 292 ? 19.310 -20.418 -17.515 1.00 33.94 292 PRO A N 1
ATOM 2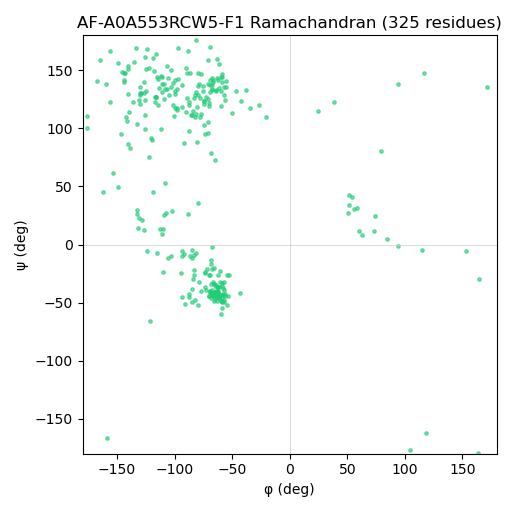298 C CA . PRO A 1 292 ? 19.485 -21.575 -16.644 1.00 33.94 292 PRO A CA 1
ATOM 2299 C C . PRO A 1 292 ? 20.867 -21.550 -15.970 1.00 33.94 292 PRO A C 1
ATOM 2301 O O . PRO A 1 292 ? 21.889 -21.583 -16.648 1.00 33.94 292 PRO A O 1
ATOM 2304 N N . GLY A 1 293 ? 20.886 -21.505 -14.631 1.00 38.50 293 GLY A N 1
ATOM 2305 C CA . GLY A 1 293 ? 22.107 -21.556 -13.812 1.00 38.50 293 GLY A CA 1
ATOM 2306 C C . GLY A 1 293 ? 22.431 -20.298 -12.998 1.00 38.50 293 GLY A C 1
ATOM 2307 O O . GLY A 1 293 ? 23.374 -20.336 -12.212 1.00 38.50 293 GLY A O 1
ATOM 2308 N N . GLN A 1 294 ? 21.667 -19.208 -13.128 1.00 36.66 294 GLN A N 1
ATOM 2309 C CA . GLN A 1 294 ? 21.863 -18.011 -12.302 1.00 36.66 294 GLN A CA 1
ATOM 2310 C C . GLN A 1 294 ? 21.077 -18.110 -10.982 1.00 36.66 294 GLN A C 1
ATOM 2312 O O . GLN A 1 294 ? 19.850 -18.240 -10.982 1.00 36.66 294 GLN A O 1
ATOM 2317 N N . GLU A 1 295 ? 21.789 -18.057 -9.852 1.00 38.44 295 GLU A N 1
ATOM 2318 C CA . GLU A 1 295 ? 21.194 -17.998 -8.513 1.00 38.44 295 GLU A CA 1
ATOM 2319 C C . GLU A 1 295 ? 20.314 -16.742 -8.394 1.00 38.44 295 GLU A C 1
ATOM 2321 O O . GLU A 1 295 ? 20.687 -15.654 -8.836 1.00 38.44 295 GLU A O 1
ATOM 2326 N N . ARG A 1 296 ? 19.087 -16.899 -7.881 1.00 42.25 296 ARG A N 1
ATOM 2327 C CA . ARG A 1 296 ? 18.107 -15.807 -7.853 1.00 42.25 296 ARG A CA 1
ATOM 2328 C C . ARG A 1 296 ? 18.445 -14.840 -6.728 1.00 42.25 296 ARG A C 1
ATOM 2330 O O . ARG A 1 296 ? 18.276 -15.186 -5.561 1.00 42.25 296 ARG A O 1
ATOM 2337 N N . ASP A 1 297 ? 18.843 -13.625 -7.098 1.00 40.47 297 ASP A N 1
ATOM 2338 C CA . ASP A 1 297 ? 19.097 -12.566 -6.129 1.00 40.47 297 ASP A CA 1
ATOM 2339 C C . ASP A 1 297 ? 17.871 -12.317 -5.239 1.00 40.47 297 ASP A C 1
ATOM 2341 O O . ASP A 1 297 ? 16.724 -12.316 -5.719 1.00 40.47 297 ASP A O 1
ATOM 2345 N N . PRO A 1 298 ? 18.096 -12.073 -3.941 1.00 36.12 298 PRO A N 1
ATOM 2346 C CA . PRO A 1 298 ? 17.032 -11.740 -3.024 1.00 36.12 298 PRO A CA 1
ATOM 2347 C C . PRO A 1 298 ? 16.265 -10.488 -3.448 1.00 36.12 298 PRO A C 1
ATOM 2349 O O . PRO A 1 298 ? 16.814 -9.474 -3.874 1.00 36.12 298 PRO A O 1
ATOM 2352 N N . ILE A 1 299 ? 14.953 -10.556 -3.274 1.00 40.03 299 ILE A N 1
ATOM 2353 C CA . ILE A 1 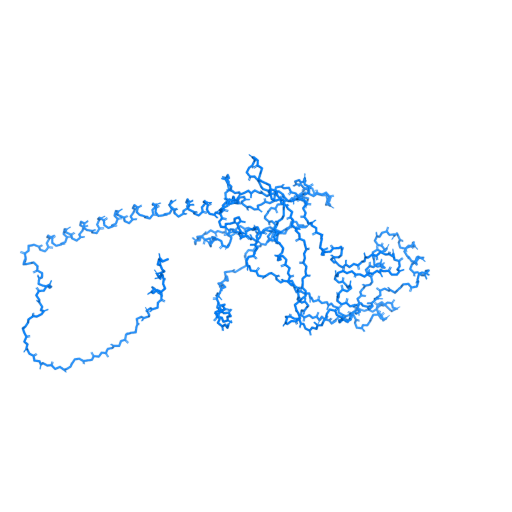299 ? 14.016 -9.519 -3.686 1.00 40.03 299 ILE A CA 1
ATOM 2354 C C . ILE A 1 299 ? 13.667 -8.636 -2.488 1.00 40.03 299 ILE A C 1
ATOM 2356 O O . ILE A 1 299 ? 13.312 -9.147 -1.434 1.00 40.03 299 ILE A O 1
ATOM 2360 N N . LEU A 1 300 ? 13.691 -7.319 -2.667 1.00 39.78 300 LEU A N 1
ATOM 2361 C CA . LEU A 1 300 ? 13.535 -6.355 -1.577 1.00 39.78 300 LEU A CA 1
ATOM 2362 C C . LEU A 1 300 ? 12.182 -5.624 -1.641 1.00 39.78 300 LEU A C 1
ATOM 2364 O O . LEU A 1 300 ? 11.733 -5.266 -2.728 1.00 39.78 300 LEU A O 1
ATOM 2368 N N . LEU A 1 301 ? 11.518 -5.426 -0.494 1.00 39.78 301 LEU A N 1
ATOM 2369 C CA . LEU A 1 301 ? 10.247 -4.689 -0.355 1.00 39.78 301 LEU A CA 1
ATOM 2370 C C . LEU A 1 301 ? 10.365 -3.515 0.632 1.00 39.78 301 LEU A C 1
ATOM 2372 O O . LEU A 1 301 ? 11.161 -3.568 1.568 1.00 39.78 301 LEU A O 1
ATOM 2376 N N . PHE A 1 302 ? 9.544 -2.472 0.436 1.00 39.97 302 PHE A N 1
ATOM 2377 C CA . PHE A 1 302 ? 9.642 -1.204 1.167 1.00 39.97 302 PHE A CA 1
ATOM 2378 C C . PHE A 1 302 ? 8.504 -0.966 2.174 1.00 39.97 302 PHE A C 1
ATOM 2380 O O . PHE A 1 302 ? 7.337 -1.037 1.803 1.00 39.97 302 PHE A O 1
ATOM 2387 N N . PHE A 1 303 ? 8.916 -0.711 3.424 1.00 36.88 303 PHE A N 1
ATOM 2388 C CA . PHE A 1 303 ? 8.312 -0.037 4.605 1.00 36.88 303 PHE A CA 1
ATOM 2389 C C . PHE A 1 303 ? 9.159 -0.423 5.842 1.00 36.88 303 PHE A C 1
ATOM 2391 O O . PHE A 1 303 ? 9.365 0.355 6.768 1.00 36.88 303 PHE A O 1
ATOM 2398 N N . ARG A 1 304 ? 9.746 -1.623 5.774 1.00 49.56 304 ARG A N 1
ATOM 2399 C CA . ARG A 1 304 ? 10.922 -2.118 6.492 1.00 49.56 304 ARG A CA 1
ATOM 2400 C C . ARG A 1 304 ? 11.659 -3.029 5.506 1.00 49.56 304 ARG A C 1
ATOM 2402 O O . ARG A 1 304 ? 10.975 -3.745 4.776 1.00 49.56 304 ARG A O 1
ATOM 2409 N N . TYR A 1 305 ? 12.994 -2.998 5.459 1.00 51.38 305 TYR A N 1
ATOM 2410 C CA . TYR A 1 305 ? 13.776 -3.900 4.599 1.00 51.38 305 TYR A CA 1
ATOM 2411 C C . TYR A 1 305 ? 13.309 -5.349 4.805 1.00 51.38 305 TYR A C 1
ATOM 2413 O O . TYR A 1 305 ? 13.454 -5.902 5.898 1.00 51.38 305 TYR A O 1
ATOM 2421 N N . LEU A 1 306 ? 12.706 -5.938 3.770 1.00 48.53 306 LEU A N 1
ATOM 2422 C CA . LEU A 1 306 ? 12.284 -7.335 3.763 1.00 48.53 306 LEU A CA 1
ATOM 2423 C C . LEU A 1 306 ? 12.887 -8.029 2.551 1.00 48.53 306 LEU A C 1
ATOM 2425 O O . LEU A 1 306 ? 12.676 -7.600 1.418 1.00 48.53 306 LEU A O 1
ATOM 2429 N N . GLN A 1 307 ? 13.605 -9.115 2.818 1.00 47.62 307 GLN A N 1
ATOM 2430 C CA . GLN A 1 307 ? 14.260 -9.939 1.820 1.00 47.62 307 GLN A CA 1
ATOM 2431 C C . GLN A 1 307 ? 13.393 -11.163 1.506 1.00 47.62 307 GLN A C 1
ATOM 2433 O O . GLN A 1 307 ? 13.146 -11.992 2.378 1.00 47.62 307 GLN A O 1
ATOM 2438 N N . ILE A 1 308 ? 12.930 -11.287 0.266 1.00 53.16 308 ILE A N 1
ATOM 2439 C CA . ILE A 1 308 ? 12.242 -12.476 -0.236 1.00 53.16 308 ILE A CA 1
ATOM 2440 C C . ILE A 1 308 ? 13.289 -13.375 -0.886 1.00 53.16 308 ILE A C 1
ATOM 2442 O O . ILE A 1 308 ? 13.930 -12.989 -1.867 1.00 53.16 308 ILE A O 1
ATOM 2446 N N . LEU A 1 309 ? 13.438 -14.575 -0.333 1.00 49.91 309 LEU A N 1
ATOM 2447 C CA . LEU A 1 309 ? 14.240 -15.648 -0.907 1.00 49.91 309 LEU A CA 1
ATOM 2448 C C . LEU A 1 309 ? 13.375 -16.487 -1.846 1.00 49.91 309 LEU A C 1
ATOM 2450 O O . LEU A 1 309 ? 12.168 -16.635 -1.647 1.00 49.91 309 LEU A O 1
ATOM 2454 N N . SER A 1 310 ? 13.989 -17.023 -2.893 1.00 51.19 310 SER A N 1
ATOM 2455 C CA . SER A 1 310 ? 13.287 -17.906 -3.811 1.00 51.19 310 SER A CA 1
ATOM 2456 C C . SER A 1 310 ? 13.068 -19.281 -3.180 1.00 51.19 310 SER A C 1
ATOM 2458 O O . SER A 1 310 ? 14.032 -19.934 -2.799 1.00 51.19 310 SER A O 1
ATOM 2460 N N . ASP A 1 311 ? 11.809 -19.719 -3.104 1.00 48.75 311 ASP A N 1
ATOM 2461 C CA . ASP A 1 311 ? 11.448 -21.029 -2.544 1.00 48.75 311 ASP A CA 1
ATOM 2462 C C . ASP A 1 311 ? 11.406 -22.119 -3.639 1.00 48.75 311 ASP A C 1
ATOM 2464 O O . ASP A 1 311 ? 12.074 -23.142 -3.518 1.00 48.75 311 ASP A O 1
ATOM 2468 N N . LYS A 1 312 ? 10.687 -21.909 -4.764 1.00 42.56 312 LYS A N 1
ATOM 2469 C CA . LYS A 1 312 ? 10.527 -22.918 -5.845 1.00 42.56 312 LYS A CA 1
ATOM 2470 C C . LYS A 1 312 ? 10.356 -22.308 -7.243 1.00 42.56 312 LYS A C 1
ATOM 2472 O O . LYS A 1 312 ? 9.950 -21.157 -7.387 1.00 42.56 312 LYS A O 1
ATOM 2477 N N . HIS A 1 313 ? 10.688 -23.066 -8.294 1.00 42.06 313 HIS A N 1
ATOM 2478 C CA . HIS A 1 313 ? 10.261 -22.754 -9.666 1.00 42.06 313 HIS A CA 1
ATOM 2479 C C . HIS A 1 313 ? 8.758 -23.022 -9.800 1.00 42.06 313 HIS A C 1
ATOM 2481 O O . HIS A 1 313 ? 8.295 -24.111 -9.471 1.00 42.06 313 HIS A O 1
ATOM 2487 N N . VAL A 1 314 ? 8.009 -22.015 -10.248 1.00 42.19 314 VAL A N 1
ATOM 2488 C CA . VAL A 1 314 ? 6.573 -22.103 -10.520 1.00 42.19 314 VAL A CA 1
ATOM 2489 C C . VAL A 1 314 ? 6.369 -21.632 -11.952 1.00 42.19 314 VAL A C 1
ATOM 2491 O O . VAL A 1 314 ? 6.573 -20.453 -12.237 1.00 42.19 314 VAL A O 1
ATOM 2494 N N . ASP A 1 315 ? 5.985 -22.548 -12.837 1.00 34.66 315 ASP A N 1
ATOM 2495 C CA . ASP A 1 315 ? 5.527 -22.198 -14.178 1.00 34.66 315 ASP A CA 1
ATOM 2496 C C . ASP A 1 315 ? 4.058 -21.786 -14.082 1.00 34.66 315 ASP A C 1
ATOM 2498 O O . ASP A 1 315 ? 3.183 -22.584 -13.743 1.00 34.66 315 ASP A O 1
ATOM 2502 N N . VAL A 1 316 ? 3.786 -20.505 -14.326 1.00 39.75 316 VAL A N 1
ATOM 2503 C CA . VAL A 1 316 ? 2.418 -19.987 -14.385 1.00 39.75 316 VAL A CA 1
ATOM 2504 C C . VAL A 1 316 ? 1.921 -20.170 -15.813 1.00 39.75 316 VAL A C 1
ATOM 2506 O O . VAL A 1 316 ? 2.223 -19.373 -16.700 1.00 39.75 316 VAL A O 1
ATOM 2509 N N . GLU A 1 317 ? 1.175 -21.245 -16.051 1.00 28.53 317 GLU A N 1
ATOM 2510 C CA . GLU A 1 317 ? 0.552 -21.502 -17.346 1.00 28.53 317 GLU A CA 1
ATOM 2511 C C . GLU A 1 317 ? -0.600 -20.503 -17.561 1.00 28.53 317 GLU A C 1
ATOM 2513 O O . GLU A 1 317 ? -1.664 -20.601 -16.945 1.00 28.53 317 GLU A O 1
ATOM 2518 N N . LEU A 1 318 ? -0.371 -19.509 -18.428 1.00 31.72 318 LEU A N 1
ATOM 2519 C CA . LEU A 1 318 ? -1.352 -18.525 -18.906 1.00 31.72 318 LEU A CA 1
ATOM 2520 C C . LEU A 1 318 ? -2.450 -19.223 -19.726 1.00 31.72 318 LEU A C 1
ATOM 2522 O O . LEU A 1 318 ? -2.517 -19.134 -20.950 1.00 31.72 318 LEU A O 1
ATOM 2526 N N . SER A 1 319 ? -3.330 -19.953 -19.050 1.00 30.09 319 SER A N 1
ATOM 2527 C CA . SER A 1 319 ? -4.479 -20.607 -19.663 1.00 30.09 319 SER A CA 1
ATOM 2528 C C . SER A 1 319 ? -5.748 -19.771 -19.433 1.00 30.09 319 SER A C 1
ATOM 2530 O O . SER A 1 319 ? -6.205 -19.579 -18.313 1.00 30.09 319 SER A O 1
ATOM 2532 N N . ARG A 1 320 ? -6.330 -19.306 -20.552 1.00 31.48 320 ARG A N 1
ATOM 2533 C CA . ARG A 1 320 ? -7.632 -18.614 -20.726 1.00 31.48 320 ARG A CA 1
ATOM 2534 C C . ARG A 1 320 ? -7.713 -17.118 -20.390 1.00 31.48 320 ARG A C 1
ATOM 2536 O O . ARG A 1 320 ? -8.379 -16.705 -19.450 1.00 31.48 320 ARG A O 1
ATOM 2543 N N . VAL A 1 321 ? -7.253 -16.301 -21.339 1.00 30.33 321 VAL A N 1
ATOM 2544 C CA . VAL A 1 321 ? -7.917 -15.031 -21.696 1.00 30.33 321 VAL A CA 1
ATOM 2545 C C . VAL A 1 321 ? -8.264 -15.095 -23.188 1.00 30.33 321 VAL A C 1
ATOM 2547 O O . VAL A 1 321 ? -7.562 -14.561 -24.040 1.00 30.33 321 VAL A O 1
ATOM 2550 N N . HIS A 1 322 ? -9.302 -15.862 -23.534 1.00 29.22 322 HIS A N 1
ATOM 2551 C CA . HIS A 1 322 ? -9.832 -15.922 -24.905 1.00 29.22 322 HIS A CA 1
ATOM 2552 C C . HIS A 1 322 ? -11.343 -16.196 -24.926 1.00 29.22 322 HIS A C 1
ATOM 2554 O O . HIS A 1 322 ? -11.833 -17.079 -25.623 1.00 29.22 322 HIS A O 1
ATOM 2560 N N . SER A 1 323 ? -12.102 -15.433 -24.139 1.00 29.05 323 SER A N 1
ATOM 2561 C CA . SER A 1 323 ? -13.561 -15.379 -24.276 1.00 29.05 323 SER A CA 1
ATOM 2562 C C . SER A 1 323 ? -14.127 -14.047 -23.773 1.00 29.05 323 SER A C 1
ATOM 2564 O O . SER A 1 323 ? -14.880 -14.027 -22.809 1.00 29.05 323 SER A O 1
ATOM 2566 N N . SER A 1 324 ? -13.739 -12.923 -24.386 1.00 28.45 324 SER A N 1
ATOM 2567 C CA . SER A 1 324 ? -14.545 -11.685 -24.326 1.00 28.45 324 SER A CA 1
ATOM 2568 C C . SER A 1 324 ? -14.170 -10.664 -25.415 1.00 28.45 324 SER A C 1
ATOM 2570 O O . SER A 1 324 ? -13.985 -9.484 -25.144 1.00 28.45 324 SER A O 1
ATOM 2572 N N . LEU A 1 325 ? -14.005 -11.121 -26.663 1.00 29.28 325 LEU A N 1
ATOM 2573 C CA . LEU A 1 325 ? -13.851 -10.244 -27.843 1.00 29.28 325 LEU A CA 1
ATOM 2574 C C . LEU A 1 325 ? -14.752 -10.676 -29.018 1.00 29.28 325 LEU A C 1
ATOM 2576 O O . LEU A 1 325 ? -14.434 -10.463 -30.185 1.00 29.28 325 LEU A O 1
ATOM 2580 N N . LYS A 1 326 ? -15.901 -11.285 -28.709 1.00 32.50 326 LYS A N 1
ATOM 2581 C CA . LYS A 1 326 ? -17.022 -11.433 -29.645 1.00 32.50 326 LYS A CA 1
ATOM 2582 C C . LYS A 1 326 ? -18.345 -11.224 -28.909 1.00 32.50 326 LYS A C 1
ATOM 2584 O O . LYS A 1 326 ? -18.960 -12.187 -28.459 1.00 32.50 326 LYS A O 1
ATOM 2589 N N . SER A 1 327 ? -18.754 -9.964 -28.821 1.00 30.50 327 SER A N 1
ATOM 2590 C CA . SER A 1 327 ? -20.148 -9.527 -28.954 1.00 30.50 327 SER A CA 1
ATOM 2591 C C . SER A 1 327 ? -20.143 -8.093 -29.449 1.00 30.50 327 SER A C 1
ATOM 2593 O O . SER A 1 327 ? -19.540 -7.267 -28.724 1.00 30.50 327 SER A O 1
#

pLDDT: mean 73.77, std 23.68, range [26.34, 97.75]

InterPro domains:
  IPR002159 CD36 family [PF01130] (51-275)
  IPR002159 CD36 family [PR01609] 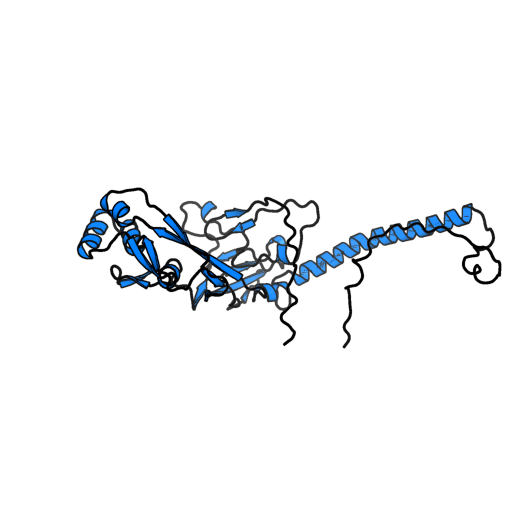(93-114)
  IPR002159 CD36 family [PR01609] (119-131)
  IPR002159 CD36 family [PR01609] (147-166)
  IPR002159 CD36 family [PTHR11923] (48-275)
  IPR005428 CD36/scavenger receptor class B member 1 [PR01610] (40-61)
  IPR005428 CD36/scavenger receptor class B member 1 [PR01610] (62-84)
  IPR005428 CD36/scavenger receptor class B member 1 [PR01610] (103-125)
  IPR005428 CD36/scavenger receptor class B member 1 [PR01610] (132-151)
  IPR005428 CD36/scavenger receptor class B member 1 [PR01610] (165-185)

Radius of gyration: 32.38 Å; Cα contacts (8 Å, |Δi|>4): 443; chains: 1; bounding box: 58×70×97 Å

Organism: NCBI:txid2873325